Protein 2FVG (pdb70)

Organism: Thermotoga maritima (strain ATCC 43589 / DSM 3109 / JCM 10099 / NBRC 100826 / MSB8) (NCBI:txi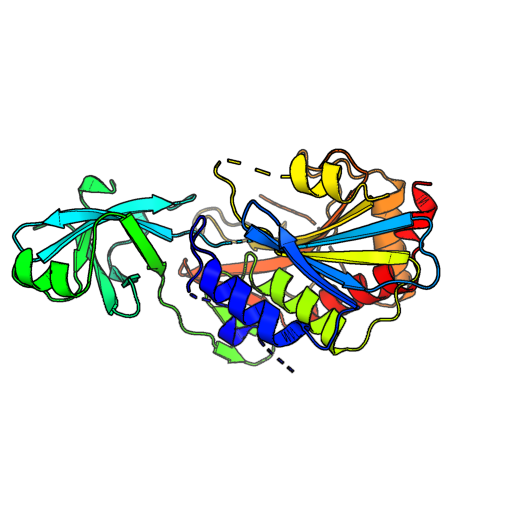d243274)

Radius of gyration: 20.44 Å; Cα contacts (8 Å, |Δi|>4): 711; chains: 1; bounding box: 62×36×44 Å

InterPro domains:
  IPR008007 Peptidase M42 [PF05343] (40-324)
  IPR008007 Peptidase M42 [PIRSF001123] (2-337)
  IPR023367 Peptidase M42, domain 2 [G3DSA:2.40.30.40] (64-150)
  IPR051464 Peptidase M42 aminopeptidase [PTHR32481] (2-331)

B-factor: mean 36.45, std 11.47, range [13.64, 90.73]

Sequence (306 aa):
GYLKELSPGVSGDEGKVRDFIKSKIEGLVDNLYTDVLGNLIALKRGRDSSKKLLVSAHDEVGFVVSKIEKDGKVSFLPVGGVDPRILPGKVVQVKNLKGVIGYRPPRFENLRIDFGFSSADEAKKYVSIGDYVSFVSDYIEKNGRAVGKAFDDRAGCSVLIDVLESGVSPAYDTYFVFTVQEESAVVVEQLKPTCAIVVETTTAGDNPELEERKWATHLGDGPAITFYHRGYVIPKEIFQTIVDTAKNNDIPFQKRRTYGVPAGVISTPARYIHSPNSIIDLNDYENTKKLIKVLVEEGKIVEVVS

Structure (mmCIF, N/CA/C/O backbone):
data_2FVG
#
_entry.id   2FVG
#
_cell.length_a   63.150
_cell.length_b   67.540
_cell.length_c   82.780
_cell.angle_alpha   90.00
_cell.angle_beta   90.00
_cell.angle_gamma   90.00
#
_symmetry.space_group_name_H-M   'P 21 21 21'
#
loop_
_entity.id
_entity.type
_entity.pdbx_description
1 polymer endoglucanase
2 non-polymer 1,2-ETHANEDIOL
3 water water
#
loop_
_atom_site.group_PDB
_atom_site.id
_atom_site.type_symbol
_atom_site.label_atom_id
_atom_site.label_alt_id
_atom_site.label_comp_id
_atom_site.label_asym_id
_atom_site.label_entity_id
_atom_site.label_seq_id
_atom_site.pdbx_PDB_ins_code
_atom_site.Cartn_x
_atom_site.Cartn_y
_atom_site.Cartn_z
_atom_site.occupancy
_atom_site.B_iso_or_equiv
_atom_site.auth_seq_id
_atom_site.auth_comp_id
_atom_site.auth_asym_id
_atom_site.auth_atom_id
_atom_site.pdbx_PDB_model_num
ATOM 1 N N . GLY A 1 1 ? 15.462 50.386 55.780 1.00 69.77 0 GLY A N 1
ATOM 2 C CA . GLY A 1 1 ? 15.637 49.603 57.034 1.00 69.06 0 GLY A CA 1
ATOM 3 C C . GLY A 1 1 ? 14.893 48.288 56.938 1.00 68.66 0 GLY A C 1
ATOM 4 O O . GLY A 1 1 ? 15.081 47.524 55.991 1.00 69.73 0 GLY A O 1
ATOM 13 N N . TYR A 1 3 ? 10.952 46.381 57.410 1.00 47.03 2 TYR A N 1
ATOM 14 C CA . TYR A 1 3 ? 9.538 46.650 57.309 1.00 40.70 2 TYR A CA 1
ATOM 15 C C . TYR A 1 3 ? 8.677 45.596 57.934 1.00 37.81 2 TYR A C 1
ATOM 16 O O . TYR A 1 3 ? 7.505 45.459 57.569 1.00 34.62 2 TYR A O 1
ATOM 25 N N . LEU A 1 4 ? 9.242 44.841 58.869 1.00 34.50 3 LEU A N 1
ATOM 26 C CA . LEU A 1 4 ? 8.464 43.808 59.524 1.00 30.70 3 LEU A CA 1
ATOM 27 C C . LEU A 1 4 ? 7.223 44.392 60.165 1.00 30.79 3 LEU A C 1
ATOM 28 O O . LEU A 1 4 ? 6.171 43.800 60.085 1.00 27.15 3 LEU A O 1
ATOM 33 N N . LYS A 1 5 ? 7.340 45.558 60.794 1.00 31.36 4 LYS A N 1
ATOM 34 C CA . LYS A 1 5 ? 6.170 46.181 61.412 1.00 31.40 4 LYS A CA 1
ATOM 35 C C . LYS A 1 5 ? 5.073 46.412 60.391 1.00 30.58 4 LYS A C 1
ATOM 36 O O . LYS A 1 5 ? 3.914 46.059 60.631 1.00 34.63 4 LYS A O 1
ATOM 40 N N . GLU A 1 6 ? 5.396 46.996 59.245 1.00 31.04 5 GLU A N 1
ATOM 41 C CA . GLU A 1 6 ? 4.318 47.218 58.254 1.00 33.49 5 GLU A CA 1
ATOM 42 C C . GLU A 1 6 ? 3.826 45.899 57.655 1.00 33.47 5 GLU A C 1
ATOM 43 O O . GLU A 1 6 ? 2.624 45.710 57.501 1.00 30.50 5 GLU A O 1
ATOM 49 N N . LEU A 1 7 ? 4.758 44.993 57.335 1.00 31.29 6 LEU A N 1
ATOM 50 C CA . LEU A 1 7 ? 4.404 43.704 56.742 1.00 32.19 6 LEU A CA 1
ATOM 51 C C . LEU A 1 7 ? 3.470 42.925 57.640 1.00 34.18 6 LEU A C 1
ATOM 52 O O . LEU A 1 7 ? 2.410 42.472 57.205 1.00 36.40 6 LEU A O 1
ATOM 57 N N . SER A 1 8 ? 3.849 42.818 58.904 1.00 33.10 7 SER A N 1
ATOM 58 C CA . SER A 1 8 ? 3.044 42.134 59.903 1.00 33.57 7 SER A CA 1
ATOM 59 C C . SER A 1 8 ? 1.622 42.683 60.041 1.00 32.94 7 SER A C 1
ATOM 60 O O . SER A 1 8 ? 0.630 41.933 59.976 1.00 37.99 7 SER A O 1
ATOM 79 N N . PRO A 1 11 ? -3.067 44.071 56.031 1.00 38.94 10 PRO A N 1
ATOM 80 C CA . PRO A 1 11 ? -3.947 42.982 55.674 1.00 38.10 10 PRO A CA 1
ATOM 81 C C . PRO A 1 11 ? -3.576 42.375 54.314 1.00 35.87 10 PRO A C 1
ATOM 82 O O . PRO A 1 11 ? -3.263 43.105 53.372 1.00 34.79 10 PRO A O 1
ATOM 86 N N . GLY A 1 12 ? -3.625 41.048 54.231 1.00 34.12 11 GLY A N 1
ATOM 87 C CA . GLY A 1 12 ? -3.328 40.293 53.003 1.00 31.09 11 GLY A CA 1
ATOM 88 C C . GLY A 1 12 ? -3.738 38.827 53.134 1.00 31.78 11 GLY A C 1
ATOM 89 O O . GLY A 1 12 ? -2.918 37.905 53.082 1.00 32.06 11 GLY A O 1
ATOM 90 N N . VAL A 1 13 ? -5.030 38.607 53.293 1.00 30.64 12 VAL A N 1
ATOM 91 C CA . VAL A 1 13 ? -5.561 37.280 53.426 1.00 28.76 12 VAL A CA 1
ATOM 92 C C . VAL A 1 13 ? -5.394 36.556 52.099 1.00 31.54 12 VAL A C 1
ATOM 93 O O . VAL A 1 13 ? -5.345 37.204 51.053 1.00 32.86 12 VAL A O 1
ATOM 97 N N . SER A 1 14 ? -5.287 35.225 52.142 1.00 31.79 13 SER A N 1
ATOM 98 C CA . SER A 1 14 ? -5.126 34.397 50.933 1.00 32.32 13 SER A CA 1
ATOM 99 C C . SER A 1 14 ? -6.180 34.736 49.902 1.00 32.21 13 SER A C 1
ATOM 100 O O . SER A 1 14 ? -7.366 34.714 50.202 1.00 30.38 13 SER A O 1
ATOM 103 N N . GLY A 1 15 ? -5.759 35.037 48.683 1.00 32.99 14 GLY A N 1
ATOM 104 C CA . GLY A 1 15 ? -6.733 35.398 47.635 1.00 32.91 14 GLY A CA 1
ATOM 105 C C . GLY A 1 15 ? -6.866 36.910 47.526 1.00 34.02 14 GLY A C 1
ATOM 106 O O . GLY A 1 15 ? -7.427 37.422 46.569 1.00 33.40 14 GLY A O 1
ATOM 107 N N . ASP A 1 16 ? -6.300 37.633 48.489 1.00 35.01 15 ASP A N 1
ATOM 108 C CA . ASP A 1 16 ? -6.409 39.090 48.519 1.00 35.14 15 ASP A CA 1
ATOM 109 C C . ASP A 1 16 ? -5.091 39.732 48.917 1.00 34.89 15 ASP A C 1
ATOM 110 O O . ASP A 1 16 ? -5.072 40.605 49.778 1.00 36.82 15 ASP A O 1
ATOM 115 N N . GLU A 1 17 ? -3.997 39.338 48.267 1.00 33.65 16 GLU A N 1
ATOM 116 C CA . GLU A 1 17 ? -2.659 39.839 48.619 1.00 33.51 16 GLU A CA 1
ATOM 117 C C . GLU A 1 17 ? -2.192 41.124 47.931 1.00 36.43 16 GLU A C 1
ATOM 118 O O . GLU A 1 17 ? -1.000 41.470 48.020 1.00 36.36 16 GLU A O 1
ATOM 124 N N . GLY A 1 18 ? -3.098 41.847 47.276 1.00 34.23 17 GLY A N 1
ATOM 125 C CA . GLY A 1 18 ? -2.729 43.047 46.509 1.00 32.54 17 GLY A CA 1
ATOM 126 C C . GLY A 1 18 ? -1.979 44.153 47.231 1.00 35.44 17 GLY A C 1
ATOM 127 O O . GLY A 1 18 ? -0.967 44.662 46.718 1.00 34.71 17 GLY A O 1
ATOM 128 N N . LYS A 1 19 ? -2.471 44.545 48.406 1.00 35.41 18 LYS A N 1
ATOM 129 C CA . LYS A 1 19 ? -1.819 45.595 49.173 1.00 36.22 18 LYS A CA 1
ATOM 130 C C . LYS A 1 19 ? -0.433 45.145 49.606 1.00 35.13 18 LYS A C 1
ATOM 131 O O . LYS A 1 19 ? 0.521 45.927 49.520 1.00 35.99 18 LYS A O 1
ATOM 134 N N . VAL A 1 20 ? -0.304 43.893 50.050 1.00 34.88 19 VAL A N 1
ATOM 135 C CA . VAL A 1 20 ? 1.021 43.378 50.438 1.00 33.89 19 VAL A CA 1
ATOM 136 C C . VAL A 1 20 ? 1.957 43.382 49.243 1.00 34.82 19 VAL A C 1
ATOM 137 O O . VAL A 1 20 ? 3.107 43.828 49.357 1.00 35.26 19 VAL A O 1
ATOM 141 N N . ARG A 1 21 ? 1.469 42.897 48.094 1.00 35.73 20 ARG A N 1
ATOM 142 C CA . ARG A 1 21 ? 2.281 42.863 46.863 1.00 34.22 20 ARG A CA 1
ATOM 143 C C . ARG A 1 21 ? 2.700 44.276 46.462 1.00 32.66 20 ARG A C 1
ATOM 144 O O . ARG A 1 21 ? 3.866 44.509 46.141 1.00 37.60 20 ARG A O 1
ATOM 152 N N . ASP A 1 22 ? 1.770 45.227 46.500 1.00 32.65 21 ASP A N 1
ATOM 153 C CA . ASP A 1 22 ? 2.095 46.629 46.174 1.00 34.10 21 ASP A CA 1
ATOM 154 C C . ASP A 1 22 ? 3.151 47.213 47.114 1.00 34.37 21 ASP A C 1
ATOM 155 O O . ASP A 1 22 ? 4.042 47.963 46.686 1.00 33.67 21 ASP A O 1
ATOM 160 N N . PHE A 1 23 ? 3.046 46.874 48.395 1.00 34.98 22 PHE A N 1
ATOM 161 C CA . PHE A 1 23 ? 3.997 47.364 49.372 1.00 34.56 22 PHE A CA 1
ATOM 162 C C . PHE A 1 23 ? 5.406 46.843 49.059 1.00 34.11 22 PHE A C 1
ATOM 163 O O . PHE A 1 23 ? 6.346 47.617 48.917 1.00 35.91 22 PHE A O 1
ATOM 171 N N . ILE A 1 24 ? 5.541 45.529 48.938 1.00 32.94 23 ILE A N 1
ATOM 172 C CA . ILE A 1 24 ? 6.825 44.898 48.653 1.00 32.21 23 ILE A CA 1
ATOM 173 C C . ILE A 1 24 ? 7.458 45.490 47.387 1.00 33.54 23 ILE A C 1
ATOM 174 O O . ILE A 1 24 ? 8.648 45.876 47.377 1.00 35.46 23 ILE A O 1
ATOM 179 N N . LYS A 1 25 ? 6.642 45.611 46.340 1.00 35.54 24 LYS A N 1
ATOM 180 C CA . LYS A 1 25 ? 7.037 46.217 45.065 1.00 37.40 24 LYS A CA 1
ATOM 181 C C . LYS A 1 25 ? 7.655 47.608 45.286 1.00 35.86 24 LYS A C 1
ATOM 182 O O . LYS A 1 25 ? 8.754 47.884 44.806 1.00 35.43 24 LYS A O 1
ATOM 188 N N . SER A 1 26 ? 6.975 48.467 46.044 1.00 35.07 25 SER A N 1
ATOM 189 C CA . SER A 1 26 ? 7.495 49.817 46.309 1.00 36.94 25 SER A CA 1
ATOM 190 C C . SER A 1 26 ? 8.851 49.804 47.018 1.00 36.80 25 SER A C 1
ATOM 191 O O . SER A 1 26 ? 9.663 50.717 46.835 1.00 38.07 25 SER A O 1
ATOM 194 N N . LYS A 1 27 ? 9.107 48.764 47.805 1.00 36.15 26 LYS A N 1
ATOM 195 C CA . LYS A 1 27 ? 10.377 48.655 48.519 1.00 35.30 26 LYS A CA 1
ATOM 196 C C . LYS A 1 27 ? 11.527 48.033 47.726 1.00 34.14 26 LYS A C 1
ATOM 197 O O . LYS A 1 27 ? 12.696 48.349 47.978 1.00 32.49 26 LYS A O 1
ATOM 203 N N . ILE A 1 28 ? 11.215 47.166 46.769 1.00 33.02 27 ILE A N 1
ATOM 204 C CA . ILE A 1 28 ? 12.275 46.478 46.021 1.00 33.30 27 ILE A CA 1
ATOM 205 C C . ILE A 1 28 ? 12.490 46.894 44.561 1.00 35.04 27 ILE A C 1
ATOM 206 O O . ILE A 1 28 ? 13.488 46.485 43.959 1.00 33.43 27 ILE A O 1
ATOM 211 N N . GLU A 1 29 ? 11.581 47.694 44.001 1.00 37.39 28 GLU A N 1
ATOM 212 C CA . GLU A 1 29 ? 11.695 48.172 42.605 1.00 39.33 28 GLU A CA 1
ATOM 213 C C . GLU A 1 29 ? 13.087 48.607 42.177 1.00 41.01 28 GLU A C 1
ATOM 214 O O . GLU A 1 29 ? 13.583 48.175 41.133 1.00 43.47 28 GLU A O 1
ATOM 220 N N . GLY A 1 30 ? 13.710 49.477 42.968 1.00 40.36 29 GLY A N 1
ATOM 221 C CA . GLY A 1 30 ? 15.025 49.985 42.628 1.00 39.80 29 GLY A CA 1
ATOM 222 C C . GLY A 1 30 ? 16.167 49.144 43.138 1.00 40.30 29 GLY A C 1
ATOM 223 O O . GLY A 1 30 ? 17.314 49.591 43.125 1.00 41.48 29 GLY A O 1
ATOM 224 N N . LEU A 1 31 ? 15.861 47.930 43.586 1.00 39.23 30 LEU A N 1
ATOM 225 C CA . LEU A 1 31 ? 16.874 47.023 44.124 1.00 38.57 30 LEU A CA 1
ATOM 226 C C . LEU A 1 31 ? 17.118 45.803 43.245 1.00 37.86 30 LEU A C 1
ATOM 227 O O . LEU A 1 31 ? 18.107 45.097 43.409 1.00 34.91 30 LEU A O 1
ATOM 232 N N . VAL A 1 32 ? 16.194 45.564 42.320 1.00 36.81 31 VAL A N 1
ATOM 233 C CA . VAL A 1 32 ? 16.236 44.395 41.450 1.00 35.78 31 VAL A CA 1
ATOM 234 C C . VAL A 1 32 ? 16.464 44.780 39.978 1.00 36.80 31 VAL A C 1
ATOM 235 O O . VAL A 1 32 ? 16.355 45.955 39.611 1.00 36.22 31 VAL A O 1
ATOM 239 N N . ASP A 1 33 ? 16.800 43.791 39.152 1.00 35.62 32 ASP A N 1
ATOM 240 C CA . ASP A 1 33 ? 17.072 44.028 37.732 1.00 35.36 32 ASP A CA 1
ATOM 241 C C . ASP A 1 33 ? 15.779 43.934 36.939 1.00 35.77 32 ASP A C 1
ATOM 242 O O . ASP A 1 33 ? 15.591 44.639 35.949 1.00 36.79 32 ASP A O 1
ATOM 247 N N . ASN A 1 34 ? 14.886 43.065 37.385 1.00 35.28 33 ASN A N 1
ATOM 248 C CA . ASN A 1 34 ? 13.596 42.933 36.764 1.00 38.07 33 ASN A CA 1
ATOM 249 C C . ASN A 1 34 ? 12.588 42.588 37.845 1.00 37.72 33 ASN A C 1
ATOM 250 O O . ASN A 1 34 ? 12.918 41.923 38.819 1.00 39.04 33 ASN A O 1
ATOM 255 N N . LEU A 1 35 ? 11.365 43.065 37.676 1.00 37.48 34 LEU A N 1
ATOM 256 C CA . LEU A 1 35 ? 10.304 42.823 38.632 1.00 38.94 34 LEU A CA 1
ATOM 257 C C . LEU A 1 35 ? 8.962 42.789 37.931 1.00 38.54 34 LEU A C 1
ATOM 258 O O . LEU A 1 35 ? 8.599 43.755 37.257 1.00 40.39 34 LEU A O 1
ATOM 263 N N . TYR A 1 36 ? 8.223 41.699 38.083 1.00 37.45 35 TYR A N 1
ATOM 264 C CA . TYR A 1 36 ? 6.892 41.635 37.489 1.00 38.43 35 TYR A CA 1
ATOM 265 C C . TYR A 1 36 ? 5.954 40.758 38.297 1.00 37.05 35 TYR A C 1
ATOM 266 O O . TYR A 1 36 ? 6.393 39.969 39.120 1.00 35.67 35 TYR A O 1
ATOM 275 N N . THR A 1 37 ? 4.659 40.925 38.059 1.00 36.16 36 THR A N 1
ATOM 276 C CA . THR A 1 37 ? 3.640 40.105 38.676 1.00 34.56 36 THR A CA 1
ATOM 277 C C . THR A 1 37 ? 3.207 39.071 37.629 1.00 35.44 36 THR A C 1
ATOM 278 O O . THR A 1 37 ? 2.745 39.444 36.544 1.00 35.34 36 THR A O 1
ATOM 282 N N . ASP A 1 38 ? 3.359 37.782 37.932 1.00 34.69 37 ASP A N 1
ATOM 283 C CA . ASP A 1 38 ? 2.940 36.751 36.977 1.00 34.32 37 ASP A CA 1
ATOM 284 C C . ASP A 1 38 ? 1.419 36.718 36.918 1.00 33.32 37 ASP A C 1
ATOM 285 O O . ASP A 1 38 ? 0.772 37.502 37.606 1.00 33.45 37 ASP A O 1
ATOM 290 N N . VAL A 1 39 ? 0.853 35.807 36.133 1.00 33.46 38 VAL A N 1
ATOM 291 C CA . VAL A 1 39 ? -0.614 35.750 35.940 1.00 34.71 38 VAL A CA 1
ATOM 292 C C . VAL A 1 39 ? -1.449 35.364 37.183 1.00 35.57 38 VAL A C 1
ATOM 293 O O . VAL A 1 39 ? -2.619 35.728 37.277 1.00 36.02 38 VAL A O 1
ATOM 297 N N . LEU A 1 40 ? -0.857 34.656 38.141 1.00 36.98 39 LEU A N 1
ATOM 298 C CA . LEU A 1 40 ? -1.590 34.257 39.361 1.00 35.60 39 LEU A CA 1
ATOM 299 C C . LEU A 1 40 ? -1.496 35.317 40.461 1.00 35.95 39 LEU A C 1
ATOM 300 O O . LEU A 1 40 ? -2.306 35.345 41.397 1.00 36.31 39 LEU A O 1
ATOM 305 N N . GLY A 1 41 ? -0.503 36.196 40.348 1.00 33.56 40 GLY A N 1
ATOM 306 C CA . GLY A 1 41 ? -0.338 37.265 41.313 1.00 32.94 40 GLY A CA 1
ATOM 307 C C . GLY A 1 41 ? 0.963 37.228 42.072 1.00 32.21 40 GLY A C 1
ATOM 308 O O . GLY A 1 41 ? 1.186 38.067 42.958 1.00 32.81 40 GLY A O 1
ATOM 309 N N . ASN A 1 42 ? 1.806 36.242 41.761 1.00 30.20 41 ASN A N 1
ATOM 310 C CA . ASN A 1 42 ? 3.102 36.113 42.408 1.00 31.08 41 ASN A CA 1
ATOM 311 C C . ASN A 1 42 ? 3.961 37.271 41.984 1.00 31.18 41 ASN A C 1
ATOM 312 O O . ASN A 1 42 ? 3.943 37.651 40.812 1.00 34.31 41 ASN A O 1
ATOM 317 N N . LEU A 1 43 ? 4.739 37.799 42.916 1.00 30.62 42 LEU A N 1
ATOM 318 C CA . LEU A 1 43 ? 5.645 38.890 42.604 1.00 31.17 42 LEU A CA 1
ATOM 319 C C . LEU A 1 43 ? 6.991 38.250 42.383 1.00 31.75 42 LEU A C 1
ATOM 320 O O . LEU A 1 43 ? 7.493 37.576 43.267 1.00 30.27 42 LEU A O 1
ATOM 325 N N . ILE A 1 44 ? 7.570 38.472 41.203 1.00 31.35 43 ILE A N 1
ATOM 326 C CA . ILE A 1 44 ? 8.827 37.848 40.827 1.00 31.36 43 ILE A CA 1
ATOM 327 C C . ILE A 1 44 ? 9.878 38.912 40.606 1.00 32.25 43 ILE A C 1
ATOM 328 O O . ILE A 1 44 ? 9.748 39.755 39.724 1.00 31.63 43 ILE A O 1
ATOM 333 N N . ALA A 1 45 ? 10.915 38.867 41.428 1.00 32.19 44 ALA A N 1
ATOM 334 C CA . ALA A 1 45 ? 11.986 39.839 41.358 1.00 34.56 44 ALA A CA 1
ATOM 335 C C . ALA A 1 45 ? 13.215 39.101 40.936 1.00 36.18 44 ALA A C 1
ATOM 336 O O . ALA A 1 45 ? 13.461 38.007 41.435 1.00 38.65 44 ALA A O 1
ATOM 338 N N . LEU A 1 46 ? 13.968 39.669 39.999 1.00 36.35 45 LEU A N 1
ATOM 339 C CA . LEU A 1 46 ? 15.213 39.048 39.528 1.00 31.98 45 LEU A CA 1
ATOM 340 C C . LEU A 1 46 ? 16.449 39.850 39.887 1.00 33.70 45 LEU A C 1
ATOM 341 O O . LEU A 1 46 ? 16.517 41.060 39.656 1.00 34.73 45 LEU A O 1
ATOM 346 N N . LYS A 1 47 ? 17.435 39.168 40.450 1.00 32.69 46 LYS A N 1
ATOM 347 C CA . LYS A 1 47 ? 18.700 39.788 40.710 1.00 33.05 46 LYS A CA 1
ATOM 348 C C . LYS A 1 47 ? 19.684 38.929 39.918 1.00 31.12 46 LYS A C 1
ATOM 349 O O . LYS A 1 47 ? 19.976 37.807 40.309 1.00 31.81 46 LYS A O 1
ATOM 355 N N . ARG A 1 48 ? 20.155 39.438 38.781 1.00 30.44 47 ARG A N 1
ATOM 356 C CA . ARG A 1 48 ? 21.079 38.695 37.943 1.00 31.71 47 ARG A CA 1
ATOM 357 C C . ARG A 1 48 ? 22.390 38.461 38.687 1.00 32.87 47 ARG A C 1
ATOM 358 O O . ARG A 1 48 ? 22.814 39.278 39.517 1.00 34.42 47 ARG A O 1
ATOM 366 N N . GLY A 1 49 ? 23.029 37.338 38.399 1.00 32.02 48 GLY A N 1
ATOM 367 C CA . GLY A 1 49 ? 24.256 37.001 39.092 1.00 29.58 48 GLY A CA 1
ATOM 368 C C . GLY A 1 49 ? 25.443 37.094 38.180 1.00 31.80 48 GLY A C 1
ATOM 369 O O . GLY A 1 49 ? 25.335 37.612 37.068 1.00 32.59 48 GLY A O 1
ATOM 370 N N . ARG A 1 50 ? 26.590 36.623 38.659 1.00 31.86 49 ARG A N 1
ATOM 371 C CA . ARG A 1 50 ? 27.793 36.619 37.833 1.00 35.25 49 ARG A CA 1
ATOM 372 C C . ARG A 1 50 ? 27.588 35.626 36.695 1.00 35.77 49 ARG A C 1
ATOM 373 O O . ARG A 1 50 ? 28.008 35.878 35.572 1.00 36.58 49 ARG A O 1
ATOM 381 N N . ASP A 1 51 ? 26.874 34.535 36.991 1.00 34.64 50 ASP A N 1
ATOM 382 C CA . ASP A 1 51 ? 26.659 33.453 36.048 1.00 33.36 50 ASP A CA 1
ATOM 383 C C . ASP A 1 51 ? 25.164 33.214 35.786 1.00 31.74 50 ASP A C 1
ATOM 384 O O . ASP A 1 51 ? 24.416 32.819 36.681 1.00 30.02 50 ASP A O 1
ATOM 389 N N . SER A 1 52 ? 24.732 33.467 34.558 1.00 27.98 51 SER A N 1
ATOM 390 C CA . SER A 1 52 ? 23.330 33.283 34.185 1.00 29.09 51 SER A CA 1
ATOM 391 C C . SER A 1 52 ? 22.994 31.915 33.602 1.00 27.05 51 SER A C 1
ATOM 392 O O . SER A 1 52 ? 21.908 31.733 33.050 1.00 31.75 51 SER A O 1
ATOM 395 N N . SER A 1 53 ? 23.901 30.953 33.721 1.00 29.96 52 SER A N 1
ATOM 396 C CA . SER A 1 53 ? 23.663 29.623 33.139 1.00 29.56 52 SER A CA 1
ATOM 397 C C . SER A 1 53 ? 22.754 28.761 34.003 1.00 31.33 52 SER A C 1
ATOM 398 O O . SER A 1 53 ? 22.228 27.742 33.523 1.00 28.97 52 SER A O 1
ATOM 401 N N . LYS A 1 54 ? 22.619 29.157 35.274 1.00 32.04 53 LYS A N 1
ATOM 402 C CA . LYS A 1 54 ? 21.765 28.493 36.258 1.00 32.95 53 LYS A CA 1
ATOM 403 C C . LYS A 1 54 ? 20.981 29.556 37.024 1.00 33.10 53 LYS A C 1
ATOM 404 O O . LYS A 1 54 ? 21.370 30.728 37.082 1.00 32.75 53 LYS A O 1
ATOM 410 N N . LYS A 1 55 ? 19.855 29.147 37.591 1.00 32.69 54 LYS A N 1
ATOM 411 C CA . LYS A 1 55 ? 18.994 30.057 38.309 1.00 29.85 54 LYS A CA 1
ATOM 412 C C . LYS A 1 55 ? 18.681 29.522 39.705 1.00 31.10 54 LYS A C 1
ATOM 413 O O . LYS A 1 55 ? 18.420 28.334 39.871 1.00 32.78 54 LYS A O 1
ATOM 419 N N . LEU A 1 56 ? 18.744 30.397 40.706 1.00 30.38 55 LEU A N 1
ATOM 420 C CA . LEU A 1 56 ? 18.378 30.033 42.064 1.00 29.80 55 LEU A CA 1
ATOM 421 C C . LEU A 1 56 ? 17.046 30.701 42.316 1.00 29.51 55 LEU A C 1
ATOM 422 O O . LEU A 1 56 ? 16.848 31.850 41.950 1.00 29.77 55 LEU A O 1
ATOM 427 N N . LEU A 1 57 ? 16.135 29.978 42.936 1.00 29.50 56 LEU A N 1
ATOM 428 C CA . LEU A 1 57 ? 14.825 30.533 43.296 1.00 31.37 56 LEU A CA 1
ATOM 429 C C . LEU A 1 57 ? 14.729 30.633 44.826 1.00 30.58 56 LEU A C 1
ATOM 430 O O . LEU A 1 57 ? 14.976 29.654 45.524 1.00 33.11 56 LEU A O 1
ATOM 435 N N . VAL A 1 58 ? 14.381 31.802 45.355 1.00 30.73 57 VAL A N 1
ATOM 436 C CA . VAL A 1 58 ? 14.250 31.972 46.815 1.00 30.42 57 VAL A CA 1
ATOM 437 C C . VAL A 1 58 ? 12.841 32.486 47.043 1.00 30.65 57 VAL A C 1
ATOM 438 O O . VAL A 1 58 ? 12.495 33.530 46.515 1.00 31.74 57 VAL A O 1
ATOM 442 N N . SER A 1 59 ? 12.007 31.779 47.804 1.00 29.48 58 SER A N 1
ATOM 443 C CA . SER A 1 59 ? 10.629 32.272 47.940 1.00 30.14 58 SER A CA 1
ATOM 444 C C . SER A 1 59 ? 10.034 32.434 49.360 1.00 28.95 58 SER A C 1
ATOM 445 O O . SER A 1 59 ? 10.468 31.782 50.302 1.00 26.81 58 SER A O 1
ATOM 448 N N . ALA A 1 60 ? 9.025 33.306 49.471 1.00 29.64 59 ALA A N 1
ATOM 449 C CA . ALA A 1 60 ? 8.287 33.526 50.719 1.00 29.57 59 ALA A CA 1
ATOM 450 C C . ALA A 1 60 ? 6.815 33.758 50.354 1.00 33.21 59 ALA A C 1
ATOM 451 O O . ALA A 1 60 ? 6.532 34.210 49.248 1.00 32.64 59 ALA A O 1
ATOM 453 N N . HIS A 1 61 ? 5.891 33.468 51.270 1.00 31.39 60 HIS A N 1
ATOM 454 C CA . HIS A 1 61 ? 4.450 33.639 51.011 1.00 33.60 60 HIS A CA 1
ATOM 455 C C . HIS A 1 61 ? 3.923 34.920 51.594 1.00 33.02 60 HIS A C 1
ATOM 456 O O . HIS A 1 61 ? 4.209 35.268 52.745 1.00 35.41 60 HIS A O 1
ATOM 471 N N . ASP A 1 63 ? 0.559 35.587 51.771 1.00 31.65 62 ASP A N 1
ATOM 472 C CA . ASP A 1 63 ? -0.782 35.422 52.343 1.00 31.50 62 ASP A CA 1
ATOM 473 C C . ASP A 1 63 ? -0.837 35.064 53.827 1.00 32.22 62 ASP A C 1
ATOM 474 O O . ASP A 1 63 ? 0.120 34.516 54.385 1.00 33.19 62 ASP A O 1
ATOM 479 N N . GLU A 1 64 ? -1.977 35.370 54.448 1.00 32.52 63 GLU A N 1
ATOM 480 C CA . GLU A 1 64 ? -2.204 35.050 55.850 1.00 32.58 63 GLU A CA 1
ATOM 481 C C . GLU A 1 64 ? -3.602 34.434 56.003 1.00 32.39 63 GLU A C 1
ATOM 482 O O . GLU A 1 64 ? -4.423 34.510 55.100 1.00 32.69 63 GLU A O 1
ATOM 488 N N . VAL A 1 65 ? -3.868 33.810 57.141 1.00 32.42 64 VAL A N 1
ATOM 489 C CA . VAL A 1 65 ? -5.188 33.271 57.422 1.00 29.98 64 VAL A CA 1
ATOM 490 C C . VAL A 1 65 ? -6.193 34.409 57.668 1.00 29.54 64 VAL A C 1
ATOM 491 O O . VAL A 1 65 ? -5.824 35.479 58.172 1.00 24.93 64 VAL A O 1
ATOM 495 N N . GLY A 1 66 ? -7.471 34.176 57.338 1.00 28.01 65 GLY A N 1
ATOM 496 C CA . GLY A 1 66 ? -8.479 35.225 57.504 1.00 26.65 65 GLY A CA 1
ATOM 497 C C . GLY A 1 66 ? -9.875 34.704 57.294 1.00 29.93 65 GLY A C 1
ATOM 498 O O . GLY A 1 66 ? -10.144 33.542 57.583 1.00 27.38 65 GLY A O 1
ATOM 499 N N . PHE A 1 67 ? -10.759 35.567 56.795 1.00 28.71 66 PHE A N 1
ATOM 500 C CA . PHE A 1 67 ? -12.153 35.209 56.601 1.00 29.53 66 PHE A CA 1
ATOM 501 C C . PHE A 1 67 ? -12.667 35.927 55.365 1.00 30.72 66 PHE A C 1
ATOM 502 O O . PHE A 1 67 ? -11.959 36.749 54.768 1.00 31.05 66 PHE A O 1
ATOM 510 N N . VAL A 1 68 ? -13.911 35.632 54.998 1.00 31.05 67 VAL A N 1
ATOM 511 C CA . VAL A 1 68 ? -14.550 36.279 53.878 1.00 29.61 67 VAL A CA 1
ATOM 512 C C . VAL A 1 68 ? -16.012 36.534 54.282 1.00 31.52 67 VAL A C 1
ATOM 513 O O . VAL A 1 68 ? -16.617 35.729 54.991 1.00 28.95 67 VAL A O 1
ATOM 517 N N . VAL A 1 69 ? -16.540 37.694 53.891 1.00 32.27 68 VAL A N 1
ATOM 518 C CA . VAL A 1 69 ? -17.903 38.065 54.225 1.00 31.83 68 VAL A CA 1
ATOM 519 C C . VAL A 1 69 ? -18.829 37.213 53.383 1.00 32.84 68 VAL A C 1
ATOM 520 O O . VAL A 1 69 ? -18.857 37.304 52.141 1.00 32.58 68 VAL A O 1
ATOM 524 N N . SER A 1 70 ? -19.564 36.351 54.066 1.00 33.91 69 SER A N 1
ATOM 525 C CA . SER A 1 70 ? -20.484 35.456 53.381 1.00 35.57 69 SER A CA 1
ATOM 526 C C . SER A 1 70 ? -21.906 36.002 53.377 1.00 34.29 69 SER A C 1
ATOM 527 O O . SER A 1 70 ? -22.696 35.665 52.501 1.00 34.27 69 SER A O 1
ATOM 530 N N . LYS A 1 71 ? -22.227 36.866 54.336 1.00 33.39 70 LYS A N 1
ATOM 531 C CA . LYS A 1 71 ? -23.577 37.429 54.414 1.00 31.45 70 LYS A CA 1
ATOM 532 C C . LYS A 1 71 ? -23.691 38.680 55.276 1.00 31.41 70 LYS A C 1
ATOM 533 O O . LYS A 1 71 ? -23.030 38.807 56.298 1.00 29.64 70 LYS A O 1
ATOM 539 N N . ILE A 1 72 ? -24.569 39.589 54.861 1.00 31.60 71 ILE A N 1
ATOM 540 C CA . ILE A 1 72 ? -24.835 40.799 55.608 1.00 31.56 71 ILE A CA 1
ATOM 541 C C . ILE A 1 72 ? -26.232 40.658 56.189 1.00 32.21 71 ILE A C 1
ATOM 542 O O . ILE A 1 72 ? -27.213 40.577 55.442 1.00 27.43 71 ILE A O 1
ATOM 547 N N . GLU A 1 73 ? -26.302 40.589 57.518 1.00 33.32 72 GLU A N 1
ATOM 548 C CA . GLU A 1 73 ? -27.568 40.391 58.232 1.00 34.93 72 GLU A CA 1
ATOM 549 C C . GLU A 1 73 ? -28.423 41.647 58.245 1.00 37.06 72 GLU A C 1
ATOM 550 O O . GLU A 1 73 ? -27.905 42.750 58.110 1.00 38.42 72 GLU A O 1
ATOM 556 N N . LYS A 1 74 ? -29.736 41.484 58.403 1.00 38.22 73 LYS A N 1
ATOM 557 C CA . LYS A 1 74 ? -30.642 42.634 58.395 1.00 40.30 73 LYS A CA 1
ATOM 558 C C . LYS A 1 74 ? -30.420 43.579 59.584 1.00 40.66 73 LYS A C 1
ATOM 559 O O . LYS A 1 74 ? -30.932 44.703 59.604 1.00 41.15 73 LYS A O 1
ATOM 563 N N . ASP A 1 75 ? -29.653 43.129 60.571 1.00 40.29 74 ASP A N 1
ATOM 564 C CA . ASP A 1 75 ? -29.375 43.984 61.720 1.00 40.79 74 ASP A CA 1
ATOM 565 C C . ASP A 1 75 ? -28.002 44.677 61.617 1.00 39.75 74 ASP A C 1
ATOM 566 O O . ASP A 1 75 ? -27.595 45.396 62.528 1.00 40.59 74 ASP A O 1
ATOM 571 N N . GLY A 1 76 ? -27.309 44.462 60.500 1.00 37.73 75 GLY A N 1
ATOM 572 C CA . GLY A 1 76 ? -26.025 45.103 60.252 1.00 37.28 75 GLY A CA 1
ATOM 573 C C . GLY A 1 76 ? -24.816 44.266 60.594 1.00 36.94 75 GLY A C 1
ATOM 574 O O . GLY A 1 76 ? -23.678 44.648 60.284 1.00 38.19 75 GLY A O 1
ATOM 575 N N . LYS A 1 77 ? -25.042 43.139 61.263 1.00 34.79 76 LYS A N 1
ATOM 576 C CA . LYS A 1 77 ? -23.950 42.245 61.580 1.00 34.47 76 LYS A CA 1
ATOM 577 C C . LYS A 1 77 ? -23.634 41.450 60.331 1.00 33.85 76 LYS A C 1
ATOM 578 O O . LYS A 1 77 ? -24.468 41.393 59.421 1.00 30.69 76 LYS A O 1
ATOM 584 N N . VAL A 1 78 ? -22.416 40.907 60.248 1.00 32.45 77 VAL A N 1
ATOM 585 C CA . VAL A 1 78 ? -22.046 40.091 59.094 1.00 33.75 77 VAL A CA 1
ATOM 586 C C . VAL A 1 78 ? -21.606 38.685 59.497 1.00 34.07 77 VAL A C 1
ATOM 587 O O . VAL A 1 78 ? -20.996 38.497 60.547 1.00 35.56 77 VAL A O 1
ATOM 591 N N . SER A 1 79 ? -21.969 37.709 58.662 1.00 33.57 78 SER A N 1
ATOM 592 C CA . SER A 1 79 ? -21.553 36.323 58.810 1.00 31.59 78 SER A CA 1
ATOM 593 C C . SER A 1 79 ? -20.280 36.182 57.973 1.00 32.06 78 SER A C 1
ATOM 594 O O . SER A 1 79 ? -20.069 36.926 57.007 1.00 30.24 78 SER A O 1
ATOM 597 N N . PHE A 1 80 ? -19.445 35.217 58.328 1.00 31.82 79 PHE A N 1
ATOM 598 C CA . PHE A 1 80 ? -18.172 35.029 57.644 1.00 32.64 79 PHE A CA 1
ATOM 599 C C . PHE A 1 80 ? -17.768 33.555 57.591 1.00 33.35 79 PHE A C 1
ATOM 600 O O . PHE A 1 80 ? -18.270 32.721 58.359 1.00 32.91 79 PHE A O 1
ATOM 608 N N . LEU A 1 81 ? -16.899 33.230 56.647 1.00 31.98 80 LEU A N 1
ATOM 609 C CA . LEU A 1 81 ? -16.405 31.878 56.509 1.00 33.57 80 LEU A CA 1
ATOM 610 C C . LEU A 1 81 ? -14.893 31.991 56.535 1.00 34.34 80 LEU A C 1
ATOM 611 O O . LEU A 1 81 ? -14.362 32.981 56.030 1.00 35.89 80 LEU A O 1
ATOM 616 N N . PRO A 1 82 ? -14.203 30.992 57.126 1.00 33.51 81 PRO A N 1
ATOM 617 C CA . PRO A 1 82 ? -12.741 30.977 57.233 1.00 34.73 81 PRO A CA 1
ATOM 618 C C . PRO A 1 82 ? -12.024 30.863 55.896 1.00 35.13 81 PRO A C 1
ATOM 619 O O . PRO A 1 82 ? -12.579 30.332 54.931 1.00 35.82 81 PRO A O 1
ATOM 623 N N . VAL A 1 83 ? -10.804 31.392 55.852 1.00 35.91 82 VAL A N 1
ATOM 624 C CA . VAL A 1 83 ? -9.928 31.294 54.686 1.00 34.78 82 VAL A CA 1
ATOM 625 C C . VAL A 1 83 ? -8.601 30.843 55.286 1.00 36.57 82 VAL A C 1
ATOM 626 O O . VAL A 1 83 ? -7.808 31.653 55.731 1.00 35.55 82 VAL A O 1
ATOM 630 N N . GLY A 1 84 ? -8.388 29.531 55.318 1.00 38.26 83 GLY A N 1
ATOM 631 C CA . GLY A 1 84 ? -7.204 28.948 55.939 1.00 39.58 83 GLY A CA 1
ATOM 632 C C . GLY A 1 84 ? -7.659 28.196 57.174 1.00 42.38 83 GLY A C 1
ATOM 633 O O . GLY A 1 84 ? -8.867 27.997 57.379 1.00 42.21 83 GLY A O 1
ATOM 634 N N . GLY A 1 85 ? -6.708 27.786 58.008 1.00 44.24 84 GLY A N 1
ATOM 635 C CA . GLY A 1 85 ? -7.032 27.025 59.218 1.00 46.49 84 GLY A CA 1
ATOM 636 C C . GLY A 1 85 ? -7.278 27.911 60.425 1.00 47.67 84 GLY A C 1
ATOM 637 O O . GLY A 1 85 ? -6.340 28.523 60.944 1.00 48.31 84 GLY A O 1
ATOM 638 N N . VAL A 1 86 ? -8.536 27.983 60.866 1.00 47.83 85 VAL A N 1
ATOM 639 C CA . VAL A 1 86 ? -8.899 28.805 62.014 1.00 47.58 85 VAL A CA 1
ATOM 640 C C . VAL A 1 86 ? -9.825 28.030 62.944 1.00 49.04 85 VAL A C 1
ATOM 641 O O . VAL A 1 86 ? -10.817 27.439 62.505 1.00 49.47 85 VAL A O 1
ATOM 645 N N . ASP A 1 87 ? -9.496 28.044 64.233 1.00 49.83 86 ASP A N 1
ATOM 646 C CA . ASP A 1 87 ? -10.296 27.383 65.264 1.00 49.61 86 ASP A CA 1
ATOM 647 C C . ASP A 1 87 ? -11.346 28.393 65.748 1.00 48.48 86 ASP A C 1
ATOM 648 O O . ASP A 1 87 ? -11.005 29.354 66.445 1.00 48.18 86 ASP A O 1
ATOM 653 N N . PRO A 1 88 ? -12.629 28.170 65.395 1.00 47.00 87 PRO A N 1
ATOM 654 C CA . PRO A 1 88 ? -13.681 29.116 65.765 1.00 46.44 87 PRO A CA 1
ATOM 655 C C . PRO A 1 88 ? -13.845 29.311 67.272 1.00 47.60 87 PRO A C 1
ATOM 656 O O . PRO A 1 88 ? -14.396 30.331 67.702 1.00 48.44 87 PRO A O 1
ATOM 660 N N . ARG A 1 89 ? -13.365 28.347 68.058 1.00 48.44 88 ARG A N 1
ATOM 661 C CA . ARG A 1 89 ? -13.473 28.386 69.522 1.00 48.88 88 ARG A CA 1
ATOM 662 C C . ARG A 1 89 ? -12.802 29.599 70.159 1.00 48.26 88 ARG A C 1
ATOM 663 O O . ARG A 1 89 ? -13.302 30.121 71.156 1.00 48.50 88 ARG A O 1
ATOM 665 N N . ILE A 1 90 ? -11.692 30.049 69.571 1.00 47.28 89 ILE A N 1
ATOM 666 C CA . ILE A 1 90 ? -10.932 31.201 70.081 1.00 47.15 89 ILE A CA 1
ATOM 667 C C . ILE A 1 90 ? -11.292 32.563 69.436 1.00 45.89 89 ILE A C 1
ATOM 668 O O . ILE A 1 90 ? -10.669 33.587 69.741 1.00 45.04 89 ILE A O 1
ATOM 673 N N . LEU A 1 91 ? -12.304 32.577 68.569 1.00 44.34 90 LEU A N 1
ATOM 674 C CA . LEU A 1 91 ? -12.681 33.803 67.856 1.00 42.31 90 LEU A CA 1
ATOM 675 C C . LEU A 1 91 ? -13.506 34.835 68.615 1.00 40.85 90 LEU A C 1
ATOM 676 O O . LEU A 1 91 ? -13.306 36.025 68.391 1.00 41.36 90 LEU A O 1
ATOM 681 N N . PRO A 1 92 ? -14.450 34.405 69.490 1.00 40.14 91 PRO A N 1
ATOM 682 C CA . PRO A 1 92 ? -15.205 35.431 70.217 1.00 37.14 91 PRO A CA 1
ATOM 683 C C . PRO A 1 92 ? -14.310 36.496 70.858 1.00 35.23 91 PRO A C 1
ATOM 684 O O . PRO A 1 92 ? -13.307 36.165 71.499 1.00 32.78 91 PRO A O 1
ATOM 688 N N . GLY A 1 93 ? -14.662 37.762 70.639 1.00 34.67 92 GLY A N 1
ATOM 689 C CA . GLY A 1 93 ? -13.896 38.898 71.169 1.00 35.23 92 GLY A CA 1
ATOM 690 C C . GLY A 1 93 ? -12.718 39.380 70.326 1.00 34.86 92 GLY A C 1
ATOM 691 O O . GLY A 1 93 ? -12.114 40.400 70.648 1.00 35.40 92 GLY A O 1
ATOM 692 N N . LYS A 1 94 ? -12.376 38.655 69.261 1.00 35.02 93 LYS A N 1
ATOM 693 C CA . LYS A 1 94 ? -11.258 39.051 68.383 1.00 33.09 93 LYS A CA 1
ATOM 694 C C . LYS A 1 94 ? -11.601 40.236 67.491 1.00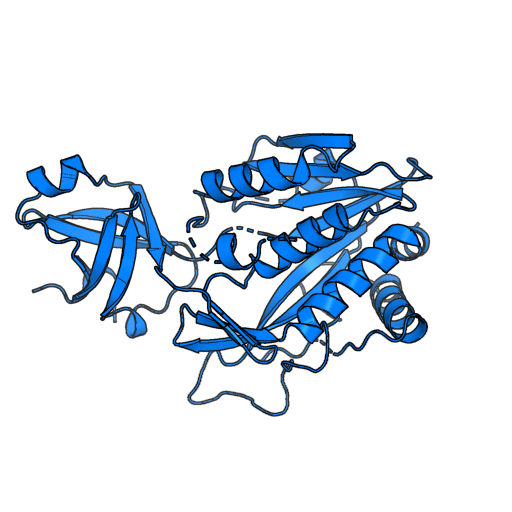 32.09 93 LYS A C 1
ATOM 695 O O . LYS A 1 94 ? -12.717 40.320 66.973 1.00 29.88 93 LYS A O 1
ATOM 701 N N . VAL A 1 95 ? -10.640 41.150 67.325 1.00 29.12 94 VAL A N 1
ATOM 702 C CA . VAL A 1 95 ? -10.838 42.322 66.457 1.00 28.59 94 VAL A CA 1
ATOM 703 C C . VAL A 1 95 ? -10.360 42.014 65.041 1.00 28.26 94 VAL A C 1
ATOM 704 O O . VAL A 1 95 ? -9.247 41.485 64.823 1.00 31.55 94 VAL A O 1
ATOM 708 N N . VAL A 1 96 ? -11.186 42.390 64.078 1.00 25.84 95 VAL A N 1
ATOM 709 C CA . VAL A 1 96 ? -10.915 42.113 62.686 1.00 26.39 95 VAL A CA 1
ATOM 710 C C . VAL A 1 96 ? -11.186 43.362 61.889 1.00 27.55 95 VAL A C 1
ATOM 711 O O . VAL A 1 96 ? -11.722 44.336 62.430 1.00 27.10 95 VAL A O 1
ATOM 715 N N . GLN A 1 97 ? -10.834 43.349 60.611 1.00 26.31 96 GLN A N 1
ATOM 716 C CA . GLN A 1 97 ? -11.109 44.516 59.785 1.00 30.31 96 GLN A CA 1
ATOM 717 C C . GLN A 1 97 ? -11.492 44.149 58.368 1.00 29.77 96 GLN A C 1
ATOM 718 O O . GLN A 1 97 ? -11.046 43.134 57.853 1.00 31.17 96 GLN A O 1
ATOM 724 N N . VAL A 1 98 ? -12.343 44.973 57.754 1.00 29.94 97 VAL A N 1
ATOM 725 C CA . VAL A 1 98 ? -12.779 44.772 56.376 1.00 29.23 97 VAL A CA 1
ATOM 726 C C . VAL A 1 98 ? -12.663 46.152 55.759 1.00 30.46 97 VAL A C 1
ATOM 727 O O . VAL A 1 98 ? -13.267 47.108 56.243 1.00 31.94 97 VAL A O 1
ATOM 731 N N . LYS A 1 99 ? -11.868 46.256 54.705 1.00 30.73 98 LYS A N 1
ATOM 732 C CA . LYS A 1 99 ? -11.590 47.525 54.048 1.00 31.34 98 LYS A CA 1
ATOM 733 C C . LYS A 1 99 ? -11.420 48.670 55.043 1.00 31.42 98 LYS A C 1
ATOM 734 O O . LYS A 1 99 ? -12.140 49.677 54.992 1.00 29.96 98 LYS A O 1
ATOM 740 N N . ASN A 1 100 ? -10.465 48.482 55.961 1.00 31.42 99 ASN A N 1
ATOM 741 C CA . ASN A 1 100 ? -10.099 49.493 56.962 1.00 30.98 99 ASN A CA 1
ATOM 742 C C . ASN A 1 100 ? -11.170 49.847 58.002 1.00 29.78 99 ASN A C 1
ATOM 743 O O . ASN A 1 100 ? -11.016 50.804 58.737 1.00 30.02 99 ASN A O 1
ATOM 748 N N . LEU A 1 101 ? -12.249 49.072 58.046 1.00 30.28 100 LEU A N 1
ATOM 749 C CA . LEU A 1 101 ? -13.317 49.256 59.013 1.00 30.05 100 LEU A CA 1
ATOM 750 C C . LEU A 1 101 ? -13.137 48.177 60.083 1.00 30.64 100 LEU A C 1
ATOM 751 O O . LEU A 1 101 ? -13.240 46.997 59.782 1.00 30.40 100 LEU A O 1
ATOM 756 N N . LYS A 1 102 ? -12.865 48.582 61.322 1.00 30.98 101 LYS A N 1
ATOM 757 C CA . LYS A 1 102 ? -12.654 47.623 62.418 1.00 31.67 101 LYS A CA 1
ATOM 758 C C . LYS A 1 102 ? -13.943 47.029 63.014 1.00 31.09 101 LYS A C 1
ATOM 759 O O . LYS A 1 102 ? -14.964 47.705 63.137 1.00 30.09 101 LYS A O 1
ATOM 764 N N . GLY A 1 103 ? -13.891 45.748 63.354 1.00 29.57 102 GLY A N 1
ATOM 765 C CA . GLY A 1 103 ? -15.041 45.062 63.937 1.00 29.85 102 GLY A CA 1
ATOM 766 C C . GLY A 1 103 ? -14.608 44.059 64.984 1.00 31.00 102 GLY A C 1
ATOM 767 O O . GLY A 1 103 ? -13.403 43.826 65.178 1.00 30.34 102 GLY A O 1
ATOM 768 N N . VAL A 1 104 ? -15.579 43.475 65.678 1.00 28.96 103 VAL A N 1
ATOM 769 C CA . VAL A 1 104 ? -15.271 42.483 66.700 1.00 28.06 103 VAL A CA 1
ATOM 770 C C . VAL A 1 104 ? -16.173 41.273 66.548 1.00 29.19 103 VAL A C 1
ATOM 771 O O . VAL A 1 104 ? -17.405 41.380 66.396 1.00 29.31 103 VAL A O 1
ATOM 775 N N . ILE A 1 105 ? -15.546 40.110 66.547 1.00 28.87 104 ILE A N 1
ATOM 776 C CA . ILE A 1 105 ? -16.283 38.863 66.470 1.00 29.95 104 ILE A CA 1
ATOM 777 C C . ILE A 1 105 ? -16.940 38.544 67.816 1.00 33.38 104 ILE A C 1
ATOM 778 O O . ILE A 1 105 ? -16.341 38.728 68.883 1.00 32.56 104 ILE A O 1
ATOM 783 N N . GLY A 1 106 ? -18.176 38.064 67.744 1.00 37.31 105 GLY A N 1
ATOM 784 C CA . GLY A 1 106 ? -18.942 37.685 68.916 1.00 41.91 105 GLY A CA 1
ATOM 785 C C . GLY A 1 106 ? -19.979 36.651 68.526 1.00 44.56 105 GLY A C 1
ATOM 786 O O . GLY A 1 106 ? -20.096 36.289 67.353 1.00 44.90 105 GLY A O 1
ATOM 787 N N . TYR A 1 107 ? -20.729 36.160 69.504 1.00 48.29 106 TYR A N 1
ATOM 788 C CA . TYR A 1 107 ? -21.792 35.194 69.217 1.00 50.53 106 TYR A CA 1
ATOM 789 C C . TYR A 1 107 ? -22.996 35.926 68.629 1.00 52.27 106 TYR A C 1
ATOM 790 O O . TYR A 1 107 ? -23.089 37.155 68.736 1.00 50.97 106 TYR A O 1
ATOM 799 N N . ARG A 1 108 ? -23.897 35.181 67.992 1.00 55.36 107 ARG A N 1
ATOM 800 C CA . ARG A 1 108 ? -25.111 35.771 67.426 1.00 59.39 107 ARG A CA 1
ATOM 801 C C . ARG A 1 108 ? -26.172 35.880 68.523 1.00 61.87 107 ARG A C 1
ATOM 802 O O . ARG A 1 108 ? -26.301 34.963 69.342 1.00 63.40 107 ARG A O 1
ATOM 810 N N . PRO A 1 109 ? -26.937 36.991 68.549 1.00 63.46 108 PRO A N 1
ATOM 811 C CA . PRO A 1 109 ? -27.967 37.158 69.585 1.00 64.94 108 PRO A CA 1
ATOM 812 C C . PRO A 1 109 ? -29.219 36.308 69.339 1.00 66.08 108 PRO A C 1
ATOM 813 O O . PRO A 1 109 ? -29.184 35.083 69.489 1.00 67.10 108 PRO A O 1
ATOM 817 N N . PRO A 1 121 ? -19.456 25.468 68.789 1.00 62.75 120 PRO A N 1
ATOM 818 C CA . PRO A 1 121 ? -18.158 25.791 68.196 1.00 62.41 120 PRO A CA 1
ATOM 819 C C . PRO A 1 121 ? -18.221 25.845 66.655 1.00 61.57 120 PRO A C 1
ATOM 820 O O . PRO A 1 121 ? -17.542 25.065 65.972 1.00 61.49 120 PRO A O 1
ATOM 824 N N . ARG A 1 122 ? -19.029 26.765 66.123 1.00 59.54 121 ARG A N 1
ATOM 825 C CA . ARG A 1 122 ? -19.217 26.888 64.670 1.00 56.81 121 ARG A CA 1
ATOM 826 C C . ARG A 1 122 ? -19.118 28.326 64.160 1.00 54.49 121 ARG A C 1
ATOM 827 O O . ARG A 1 122 ? -19.299 29.280 64.921 1.00 54.56 121 ARG A O 1
ATOM 829 N N . PHE A 1 123 ? -18.826 28.466 62.867 1.00 50.82 122 PHE A N 1
ATOM 830 C CA . PHE A 1 123 ? -18.751 29.773 62.218 1.00 47.60 122 PHE A CA 1
ATOM 831 C C . PHE A 1 123 ? -20.118 30.398 61.999 1.00 47.89 122 PHE A C 1
ATOM 832 O O . PHE A 1 123 ? -20.250 31.623 62.037 1.00 46.59 122 PHE A O 1
ATOM 840 N N . GLU A 1 124 ? -21.130 29.553 61.786 1.00 46.91 123 GLU A N 1
ATOM 841 C CA . GLU A 1 124 ? -22.508 29.998 61.574 1.00 45.97 123 GLU A CA 1
ATOM 842 C C . GLU A 1 124 ? -23.070 30.684 62.820 1.00 46.01 123 GLU A C 1
ATOM 843 O O . GLU A 1 124 ? -24.035 31.456 62.735 1.00 46.56 123 GLU A O 1
ATOM 845 N N . ASN A 1 125 ? -22.463 30.405 63.973 1.00 45.45 124 ASN A N 1
ATOM 846 C CA . ASN A 1 125 ? -22.899 30.993 65.248 1.00 46.20 124 ASN A CA 1
ATOM 847 C C . ASN A 1 125 ? -22.184 32.309 65.611 1.00 44.25 124 ASN A C 1
ATOM 848 O O . ASN A 1 125 ? -22.556 32.995 66.576 1.00 43.92 124 ASN A O 1
ATOM 853 N N . LEU A 1 126 ? -21.170 32.657 64.819 1.00 41.88 125 LEU A N 1
ATOM 854 C CA . LEU A 1 126 ? -20.385 33.866 65.026 1.00 38.56 125 LEU A CA 1
ATOM 855 C C . LEU A 1 126 ? -20.826 34.993 64.086 1.00 38.85 125 LEU A C 1
ATOM 856 O O . LEU A 1 126 ? -21.315 34.741 62.988 1.00 39.11 125 LEU A O 1
ATOM 861 N N . ARG A 1 127 ? -20.648 36.237 64.525 1.00 39.47 126 ARG A N 1
ATOM 862 C CA . ARG A 1 127 ? -20.989 37.416 63.729 1.00 38.31 126 ARG A CA 1
ATOM 863 C C . ARG A 1 127 ? -19.926 38.473 63.947 1.00 38.28 126 ARG A C 1
ATOM 864 O O . ARG A 1 127 ? -19.307 38.506 65.008 1.00 40.85 126 ARG A O 1
ATOM 872 N N . ILE A 1 128 ? -19.683 39.322 62.951 1.00 34.84 127 ILE A N 1
ATOM 873 C CA . ILE A 1 128 ? -18.741 40.416 63.165 1.00 33.09 127 ILE A CA 1
ATOM 874 C C . ILE A 1 128 ? -19.618 41.621 63.362 1.00 32.06 127 ILE A C 1
ATOM 875 O O . ILE A 1 128 ? -20.597 41.805 62.642 1.00 33.31 127 ILE A O 1
ATOM 880 N N . ASP A 1 129 ? -19.282 42.415 64.365 1.00 31.96 128 ASP A N 1
ATOM 881 C CA . ASP A 1 129 ? -19.991 43.627 64.637 1.00 29.58 128 ASP A CA 1
ATOM 882 C C . ASP A 1 129 ? -19.032 44.758 64.311 1.00 29.04 128 ASP A C 1
ATOM 883 O O . ASP A 1 129 ? -17.942 44.832 64.868 1.00 28.95 128 ASP A O 1
ATOM 888 N N . PHE A 1 130 ? -19.435 45.599 63.369 1.00 28.64 129 PHE A N 1
ATOM 889 C CA . PHE A 1 130 ? -18.690 46.777 62.978 1.00 27.70 129 PHE A CA 1
ATOM 890 C C . PHE A 1 130 ? -19.394 48.013 63.523 1.00 28.88 129 PHE A C 1
ATOM 891 O O . PHE A 1 130 ? -18.878 49.127 63.421 1.00 29.72 129 PHE A O 1
ATOM 899 N N . GLY A 1 131 ? -20.592 47.815 64.069 1.00 30.37 130 GLY A N 1
ATOM 900 C CA . GLY A 1 131 ? -21.374 48.911 64.627 1.00 29.08 130 GLY A CA 1
ATOM 901 C C . GLY A 1 131 ? -22.636 49.325 63.872 1.00 30.98 130 GLY A C 1
ATOM 902 O O . GLY A 1 131 ? -23.282 50.312 64.247 1.00 30.73 130 GLY A O 1
ATOM 903 N N . PHE A 1 132 ? -23.016 48.585 62.832 1.00 29.18 131 PHE A N 1
ATOM 904 C CA . PHE A 1 132 ? -24.215 48.955 62.059 1.00 30.41 131 PHE A CA 1
ATOM 905 C C . PHE A 1 132 ? -25.538 48.518 62.700 1.00 31.72 131 PHE A C 1
ATOM 906 O O . PHE A 1 132 ? -25.565 47.666 63.585 1.00 31.41 131 PHE A O 1
ATOM 914 N N . SER A 1 133 ? -26.639 49.107 62.237 1.00 33.28 132 SER A N 1
ATOM 915 C CA . SER A 1 133 ? -27.958 48.786 62.754 1.00 33.43 132 SER A CA 1
ATOM 916 C C . SER A 1 133 ? -28.838 48.161 61.666 1.00 34.80 132 SER A C 1
ATOM 917 O O . SER A 1 133 ? -29.842 47.511 61.967 1.00 36.34 132 SER A O 1
ATOM 919 N N . SER A 1 134 ? -28.454 48.341 60.404 1.00 33.91 133 SER A N 1
ATOM 920 C CA . SER A 1 134 ? -29.235 47.839 59.285 1.00 31.47 133 SER A CA 1
ATOM 921 C C . SER A 1 134 ? -28.317 47.282 58.227 1.00 32.18 133 SER A C 1
ATOM 922 O O . SER A 1 134 ? -27.128 47.599 58.211 1.00 34.63 133 SER A O 1
ATOM 924 N N . ALA A 1 135 ? -28.869 46.446 57.348 1.00 31.58 134 ALA A N 1
ATOM 925 C CA . ALA A 1 135 ? -28.121 45.887 56.227 1.00 31.92 134 ALA A CA 1
ATOM 926 C C . ALA A 1 135 ? -27.736 47.024 55.277 1.00 32.86 134 ALA A C 1
ATOM 927 O O . ALA A 1 135 ? -26.614 47.053 54.760 1.00 30.75 134 ALA A O 1
ATOM 929 N N . ASP A 1 136 ? -28.664 47.967 55.080 1.00 32.23 135 ASP A N 1
ATOM 930 C CA . ASP A 1 136 ? -28.440 49.134 54.219 1.00 35.33 135 ASP A CA 1
ATOM 931 C C . ASP A 1 136 ? -27.248 49.989 54.667 1.00 36.54 135 ASP A C 1
ATOM 932 O O . ASP A 1 136 ? -26.444 50.423 53.834 1.00 36.49 135 ASP A O 1
ATOM 937 N N . GLU A 1 137 ? -27.125 50.217 55.975 1.00 36.96 136 GLU A N 1
ATOM 938 C CA . GLU A 1 137 ? -25.982 50.963 56.522 1.00 37.14 136 GLU A CA 1
ATOM 939 C C . GLU A 1 137 ? -24.669 50.218 56.297 1.00 35.91 136 GLU A C 1
ATOM 940 O O . GLU A 1 137 ? -23.658 50.826 55.921 1.00 36.01 136 GLU A O 1
ATOM 946 N N . ALA A 1 138 ? -24.691 48.907 56.544 1.00 33.41 137 ALA A N 1
ATOM 947 C CA . ALA A 1 138 ? -23.505 48.064 56.417 1.00 32.23 137 ALA A CA 1
ATOM 948 C C . ALA A 1 138 ? -22.978 48.036 54.989 1.00 33.40 137 ALA A C 1
ATOM 949 O O . ALA A 1 138 ? -21.752 48.063 54.762 1.00 29.71 137 ALA A O 1
ATOM 951 N N . LYS A 1 139 ? -23.906 48.032 54.034 1.00 33.02 138 LYS A N 1
ATOM 952 C CA . LYS A 1 139 ? -23.551 47.956 52.614 1.00 35.71 138 LYS A CA 1
ATOM 953 C C . LYS A 1 139 ? -22.751 49.135 52.056 1.00 35.13 138 LYS A C 1
ATOM 954 O O . LYS A 1 139 ? -21.999 48.973 51.095 1.00 35.57 138 LYS A O 1
ATOM 960 N N . LYS A 1 140 ? -22.900 50.311 52.664 1.00 33.92 139 LYS A N 1
ATOM 961 C CA . LYS A 1 140 ? -22.121 51.485 52.260 1.00 32.69 139 LYS A CA 1
ATOM 962 C C . LYS A 1 140 ? -20.616 51.265 52.503 1.00 32.17 139 LYS A C 1
ATOM 963 O O . LYS A 1 140 ? -19.774 51.907 51.868 1.00 32.65 139 LYS A O 1
ATOM 965 N N . TYR A 1 141 ? -20.273 50.336 53.397 1.00 30.55 140 TYR A N 1
ATOM 966 C CA . TYR A 1 141 ? -18.859 50.074 53.723 1.00 28.60 140 TYR A CA 1
ATOM 967 C C . TYR A 1 141 ? -18.395 48.668 53.372 1.00 29.72 140 TYR A C 1
ATOM 968 O O . TYR A 1 141 ? -17.214 48.442 53.083 1.00 29.11 140 TYR A O 1
ATOM 977 N N . VAL A 1 142 ? -19.337 47.732 53.415 1.00 29.41 141 VAL A N 1
ATOM 978 C CA . VAL A 1 142 ? -19.045 46.315 53.313 1.00 30.40 141 VAL A CA 1
ATOM 979 C C . VAL A 1 142 ? -19.831 45.561 52.258 1.00 30.07 141 VAL A C 1
ATOM 980 O O . VAL A 1 142 ? -20.931 45.969 51.905 1.00 31.23 141 VAL A O 1
ATOM 984 N N . SER A 1 143 ? -19.253 44.478 51.727 1.00 29.92 142 SER A N 1
ATOM 985 C CA . SER A 1 143 ? -19.955 43.645 50.728 1.00 32.56 142 SER A CA 1
ATOM 986 C C . SER A 1 143 ? -19.585 42.165 50.808 1.00 33.01 142 SER A C 1
ATOM 987 O O . SER A 1 143 ? -18.437 41.821 51.185 1.00 31.91 142 SER A O 1
ATOM 990 N N . ILE A 1 144 ? -20.549 41.305 50.438 1.00 31.56 143 ILE A N 1
ATOM 991 C CA . ILE A 1 144 ? -20.344 39.852 50.371 1.00 32.25 143 ILE A CA 1
ATOM 992 C C . ILE A 1 144 ? -19.110 39.639 49.514 1.00 32.56 143 ILE A C 1
ATOM 993 O O . ILE A 1 144 ? -18.984 40.231 48.440 1.00 32.13 143 ILE A O 1
ATOM 998 N N . GLY A 1 145 ? -18.173 38.844 50.013 1.00 33.88 144 GLY A N 1
ATOM 999 C CA . GLY A 1 145 ? -16.964 38.566 49.267 1.00 30.66 144 GLY A CA 1
ATOM 1000 C C . GLY A 1 145 ? -15.742 39.328 49.703 1.00 32.32 144 GLY A C 1
ATOM 1001 O O . GLY A 1 145 ? -14.630 38.993 49.267 1.00 31.84 144 GLY A O 1
ATOM 1002 N N . ASP A 1 146 ? -15.921 40.358 50.538 1.00 30.74 145 ASP A N 1
ATOM 1003 C CA . ASP A 1 146 ? -14.781 41.111 51.047 1.00 31.76 145 ASP A CA 1
ATOM 1004 C C . ASP A 1 146 ? -13.956 40.252 51.992 1.00 31.55 145 ASP A C 1
ATOM 1005 O O . ASP A 1 146 ? -14.479 39.359 52.655 1.00 32.46 145 ASP A O 1
ATOM 1010 N N . TYR A 1 147 ? -12.667 40.541 52.049 1.00 32.23 146 TYR A N 1
ATOM 1011 C CA . TYR A 1 147 ? -11.751 39.814 52.913 1.00 33.18 146 TYR A CA 1
ATOM 1012 C C . TYR A 1 147 ? -11.603 40.485 54.277 1.00 32.23 146 TYR A C 1
ATOM 1013 O O . TYR A 1 147 ? -11.448 41.711 54.388 1.00 29.98 146 TYR A O 1
ATOM 1022 N N . VAL A 1 148 ? -11.664 39.649 55.304 1.00 30.60 147 VAL A N 1
ATOM 1023 C CA . VAL A 1 148 ? -11.598 40.061 56.694 1.00 28.29 147 VAL A CA 1
ATOM 1024 C C . VAL A 1 148 ? -10.280 39.608 57.281 1.00 27.43 147 VAL A C 1
ATOM 1025 O O . VAL A 1 148 ? -9.956 38.433 57.224 1.00 26.14 147 VAL A O 1
ATOM 1029 N N . SER A 1 149 ? -9.490 40.524 57.824 1.00 27.49 148 SER A N 1
ATOM 1030 C CA . SER A 1 149 ? -8.251 40.085 58.443 1.00 29.61 148 SER A CA 1
ATOM 1031 C C . SER A 1 149 ? -8.260 40.422 59.931 1.00 31.66 148 SER A C 1
ATOM 1032 O O . SER A 1 149 ? -9.060 41.245 60.383 1.00 30.89 148 SER A O 1
ATOM 1035 N N . PHE A 1 150 ? -7.401 39.756 60.699 1.00 30.45 149 PHE A N 1
ATOM 1036 C CA . PHE A 1 150 ? -7.259 40.076 62.102 1.00 30.24 149 PHE A CA 1
ATOM 1037 C C . PHE A 1 150 ? -6.609 41.437 62.226 1.00 28.84 149 PHE A C 1
ATOM 1038 O O . PHE A 1 150 ? -5.858 41.875 61.340 1.00 35.53 149 PHE A O 1
ATOM 1046 N N . VAL A 1 151 ? -6.897 42.113 63.328 1.00 29.86 150 VAL A N 1
ATOM 1047 C CA . VAL A 1 151 ? -6.258 43.386 63.613 1.00 31.69 150 VAL A CA 1
ATOM 1048 C C . VAL A 1 151 ? -5.241 43.106 64.712 1.00 33.27 150 VAL A C 1
ATOM 1049 O O . VAL A 1 151 ? -5.535 42.411 65.693 1.00 30.07 150 VAL A O 1
ATOM 1053 N N . SER A 1 152 ? -4.033 43.614 64.526 1.00 34.95 151 SER A N 1
ATOM 1054 C CA . SER A 1 152 ? -3.012 43.444 65.525 1.00 39.21 151 SER A CA 1
ATOM 1055 C C . SER A 1 152 ? -1.970 44.532 65.423 1.00 39.96 151 SER A C 1
ATOM 1056 O O . SER A 1 152 ? -1.746 45.104 64.358 1.00 44.09 151 SER A O 1
ATOM 1059 N N . ASP A 1 153 ? -1.358 44.809 66.562 1.00 36.77 152 ASP A N 1
ATOM 1060 C CA . ASP A 1 153 ? -0.324 45.789 66.692 1.00 37.66 152 ASP A CA 1
ATOM 1061 C C . ASP A 1 153 ? 0.987 45.027 66.533 1.00 36.29 152 ASP A C 1
ATOM 1062 O O . ASP A 1 153 ? 1.002 43.804 66.475 1.00 39.17 152 ASP A O 1
ATOM 1067 N N . TYR A 1 154 ? 2.086 45.740 66.402 1.00 36.40 153 TYR A N 1
ATOM 1068 C CA . TYR A 1 154 ? 3.389 45.119 66.317 1.00 34.54 153 TYR A CA 1
ATOM 1069 C C . TYR A 1 154 ? 4.252 45.781 67.372 1.00 34.51 153 TYR A C 1
ATOM 1070 O O . TYR A 1 154 ? 4.507 46.972 67.299 1.00 34.15 153 TYR A O 1
ATOM 1079 N N . ILE A 1 155 ? 4.691 45.020 68.360 1.00 34.80 154 ILE A N 1
ATOM 1080 C CA . ILE A 1 155 ? 5.557 45.570 69.398 1.00 38.51 154 ILE A CA 1
ATOM 1081 C C . ILE A 1 155 ? 6.881 44.840 69.406 1.00 36.98 154 ILE A C 1
ATOM 1082 O O . ILE A 1 155 ? 6.940 43.633 69.273 1.00 36.68 154 ILE A O 1
ATOM 1087 N N . GLU A 1 156 ? 7.952 45.584 69.597 1.00 37.38 155 GLU A N 1
ATOM 1088 C CA . GLU A 1 156 ? 9.283 45.033 69.519 1.00 38.79 155 GLU A CA 1
ATOM 1089 C C . GLU A 1 156 ? 10.098 45.546 70.698 1.00 38.33 155 GLU A C 1
ATOM 1090 O O . GLU A 1 156 ? 10.277 46.758 70.825 1.00 38.44 155 GLU A O 1
ATOM 1096 N N . LYS A 1 157 ? 10.562 44.664 71.584 1.00 35.79 156 LYS A N 1
ATOM 1097 C CA . LYS A 1 157 ? 11.459 45.121 72.658 1.00 33.52 156 LYS A CA 1
ATOM 1098 C C . LYS A 1 157 ? 12.370 44.025 73.172 1.00 30.61 156 LYS A C 1
ATOM 1099 O O . LYS A 1 157 ? 11.977 42.856 73.272 1.00 24.03 156 LYS A O 1
ATOM 1102 N N . ASN A 1 158 ? 13.601 44.419 73.485 1.00 28.39 157 ASN A N 1
ATOM 1103 C CA . ASN A 1 158 ? 14.598 43.506 74.039 1.00 29.31 157 ASN A CA 1
ATOM 1104 C C . ASN A 1 158 ? 14.767 42.262 73.193 1.00 28.49 157 ASN A C 1
ATOM 1105 O O . ASN A 1 158 ? 14.802 41.146 73.700 1.00 30.15 157 ASN A O 1
ATOM 1110 N N . GLY A 1 159 ? 14.819 42.487 71.886 1.00 29.33 158 GLY A N 1
ATOM 1111 C CA . GLY A 1 159 ? 15.082 41.448 70.915 1.00 28.88 158 GLY A CA 1
ATOM 1112 C C . GLY A 1 159 ? 13.938 40.538 70.549 1.00 29.25 158 GLY A C 1
ATOM 1113 O O . GLY A 1 159 ? 14.141 39.590 69.816 1.00 32.26 158 GLY A O 1
ATOM 1114 N N . ARG A 1 160 ? 12.736 40.810 71.031 1.00 26.95 159 ARG A N 1
ATOM 1115 C CA . ARG A 1 160 ? 11.604 39.951 70.698 1.00 27.98 159 ARG A CA 1
ATOM 1116 C C . ARG A 1 160 ? 10.562 40.848 70.078 1.00 29.74 159 ARG A C 1
ATOM 1117 O O . ARG A 1 160 ? 10.455 42.007 70.470 1.00 31.42 159 ARG A O 1
ATOM 1125 N N . ALA A 1 161 ? 9.812 40.326 69.109 1.00 29.21 160 ALA A N 1
ATOM 1126 C CA . ALA A 1 161 ? 8.762 41.088 68.465 1.00 28.42 160 ALA A CA 1
ATOM 1127 C C . ALA A 1 161 ? 7.483 40.273 68.484 1.00 28.29 160 ALA A C 1
ATOM 1128 O O . ALA A 1 161 ? 7.516 39.059 68.347 1.00 31.10 160 ALA A O 1
ATOM 1130 N N . VAL A 1 162 ? 6.358 40.949 68.663 1.00 28.90 161 VAL A N 1
ATOM 1131 C CA . VAL A 1 162 ? 5.038 40.297 68.742 1.00 28.63 161 VAL A CA 1
ATOM 1132 C C . VAL A 1 162 ? 4.134 40.961 67.709 1.00 28.19 161 VAL A C 1
ATOM 1133 O O . VAL A 1 162 ? 4.141 42.199 67.560 1.00 29.16 161 VAL A O 1
ATOM 1137 N N . GLY A 1 163 ? 3.390 40.143 66.977 1.00 27.68 162 GLY A N 1
ATOM 1138 C CA . GLY A 1 163 ? 2.469 40.640 65.963 1.00 26.98 162 GLY A CA 1
ATOM 1139 C C . GLY A 1 163 ? 1.850 39.472 65.244 1.00 26.51 162 GLY A C 1
ATOM 1140 O O . GLY A 1 163 ? 2.100 38.329 65.587 1.00 24.66 162 GLY A O 1
ATOM 1141 N N . LYS A 1 164 ? 1.045 39.758 64.232 1.00 25.52 163 LYS A N 1
ATOM 1142 C CA . LYS A 1 164 ? 0.377 38.711 63.503 1.00 26.32 163 LYS A CA 1
ATOM 1143 C C . LYS A 1 164 ? 1.084 38.460 62.184 1.00 25.78 163 LYS A C 1
ATOM 1144 O O . LYS A 1 164 ? 1.977 39.224 61.771 1.00 24.18 163 LYS A O 1
ATOM 1150 N N . ALA A 1 165 ? 0.645 37.386 61.529 1.00 25.41 164 ALA A N 1
ATOM 1151 C CA . ALA A 1 165 ? 1.092 36.958 60.204 1.00 24.99 164 ALA A CA 1
ATOM 1152 C C . ALA A 1 165 ? 2.609 36.866 60.069 1.00 24.85 164 ALA A C 1
ATOM 1153 O O . ALA A 1 165 ? 3.120 37.014 58.965 1.00 28.36 164 ALA A O 1
ATOM 1155 N N . PHE A 1 166 ? 3.324 36.598 61.154 1.00 25.27 165 PHE A N 1
ATOM 1156 C CA . PHE A 1 166 ? 4.799 36.430 61.037 1.00 28.13 165 PHE A CA 1
ATOM 1157 C C . PHE A 1 166 ? 5.072 35.255 60.072 1.00 30.31 165 PHE A C 1
ATOM 1158 O O . PHE A 1 166 ? 6.106 35.196 59.391 1.00 35.24 165 PHE A O 1
ATOM 1166 N N . ASP A 1 167 ? 4.127 34.323 60.042 1.00 31.90 166 ASP A N 1
ATOM 1167 C CA . ASP A 1 167 ? 4.091 33.232 59.055 1.00 31.84 166 ASP A CA 1
ATOM 1168 C C . ASP A 1 167 ? 3.150 33.723 57.922 1.00 31.13 166 ASP A C 1
ATOM 1169 O O . ASP A 1 167 ? 1.915 33.664 58.079 1.00 27.58 166 ASP A O 1
ATOM 1174 N N . ASP A 1 168 ? 3.692 34.210 56.796 1.00 30.95 167 ASP A N 1
ATOM 1175 C CA . ASP A 1 168 ? 5.134 34.280 56.500 1.00 28.31 167 ASP A CA 1
ATOM 1176 C C . ASP A 1 168 ? 5.626 35.712 56.180 1.00 29.40 167 ASP A C 1
ATOM 1177 O O . ASP A 1 168 ? 6.563 35.927 55.379 1.00 30.03 167 ASP A O 1
ATOM 1182 N N . ARG A 1 169 ? 5.047 36.710 56.840 1.00 28.54 168 ARG A N 1
ATOM 1183 C CA . ARG A 1 169 ? 5.512 38.077 56.611 1.00 25.48 168 ARG A CA 1
ATOM 1184 C C . ARG A 1 169 ? 6.958 38.257 57.097 1.00 27.48 168 ARG A C 1
ATOM 1185 O O . ARG A 1 169 ? 7.650 39.144 56.597 1.00 28.21 168 ARG A O 1
ATOM 1193 N N . ALA A 1 170 ? 7.442 37.427 58.036 1.00 27.87 169 ALA A N 1
ATOM 1194 C CA . ALA A 1 170 ? 8.866 37.559 58.448 1.00 28.97 169 ALA A CA 1
ATOM 1195 C C . ALA A 1 170 ? 9.763 37.060 57.316 1.00 27.50 169 ALA A C 1
ATOM 1196 O O . ALA A 1 170 ? 10.835 37.604 57.082 1.00 30.09 169 ALA A O 1
ATOM 1198 N N . GLY A 1 171 ? 9.325 36.001 56.628 1.00 26.74 170 GLY A N 1
ATOM 1199 C CA . GLY A 1 171 ? 10.048 35.461 55.478 1.00 25.56 170 GLY A CA 1
ATOM 1200 C C . GLY A 1 171 ? 10.148 36.487 54.357 1.00 25.26 170 GLY A C 1
ATOM 1201 O O . GLY A 1 171 ? 11.224 36.666 53.764 1.00 28.36 170 GLY A O 1
ATOM 1202 N N . CYS A 1 172 ? 9.050 37.186 54.085 1.00 22.62 171 CYS A N 1
ATOM 1203 C CA . CYS A 1 172 ? 9.016 38.266 53.074 1.00 26.10 171 CYS A CA 1
ATOM 1204 C C . CYS A 1 172 ? 9.979 39.385 53.452 1.00 27.06 171 CYS A C 1
ATOM 1205 O O . CYS A 1 172 ? 10.710 39.903 52.608 1.00 26.64 171 CYS A O 1
ATOM 1208 N N . SER A 1 173 ? 9.964 39.750 54.731 1.00 26.79 172 SER A N 1
ATOM 1209 C CA . SER A 1 173 ? 10.809 40.811 55.264 1.00 26.74 172 SER A CA 1
ATOM 1210 C C . SER A 1 173 ? 12.300 40.442 55.123 1.00 26.05 172 SER A C 1
ATOM 1211 O O . SER A 1 173 ? 13.142 41.284 54.780 1.00 30.65 172 SER A O 1
ATOM 1214 N N . VAL A 1 174 ? 12.610 39.177 55.375 1.00 26.52 173 VAL A N 1
ATOM 1215 C CA . VAL A 1 174 ? 13.960 38.655 55.229 1.00 29.69 173 VAL A CA 1
ATOM 1216 C C . VAL A 1 174 ? 14.461 38.874 53.806 1.00 29.71 173 VAL A C 1
ATOM 1217 O O . VAL A 1 174 ? 15.579 39.317 53.623 1.00 27.39 173 VAL A O 1
ATOM 1221 N N . LEU A 1 175 ? 13.622 38.562 52.815 1.00 29.73 174 LEU A N 1
ATOM 1222 C CA . LEU A 1 175 ? 13.974 38.696 51.398 1.00 29.27 174 LEU A CA 1
ATOM 1223 C C . LEU A 1 175 ? 14.204 40.136 51.023 1.00 30.22 174 LEU A C 1
ATOM 1224 O O . LEU A 1 175 ? 15.177 40.443 50.349 1.00 28.29 174 LEU A O 1
ATOM 1229 N N . ILE A 1 176 ? 13.297 41.009 51.459 1.00 29.94 175 ILE A N 1
ATOM 1230 C CA . ILE A 1 176 ? 13.435 42.450 51.248 1.00 29.69 175 ILE A CA 1
ATOM 1231 C C . ILE A 1 176 ? 14.718 42.979 51.890 1.00 31.71 175 ILE A C 1
ATOM 1232 O O . ILE A 1 176 ? 15.387 43.832 51.302 1.00 31.63 175 ILE A O 1
ATOM 1237 N N . ASP A 1 177 ? 15.061 42.482 53.085 1.00 33.11 176 ASP A N 1
ATOM 1238 C CA . ASP A 1 177 ? 16.280 42.937 53.786 1.00 33.70 176 ASP A CA 1
ATOM 1239 C C . ASP A 1 177 ? 17.552 42.441 53.112 1.00 33.26 176 ASP A C 1
ATOM 1240 O O . ASP A 1 177 ? 18.573 43.122 53.152 1.00 35.51 176 ASP A O 1
ATOM 1245 N N . VAL A 1 178 ? 17.506 41.240 52.539 1.00 31.87 177 VAL A N 1
ATOM 1246 C CA . VAL A 1 178 ? 18.660 40.706 51.823 1.00 30.97 177 VAL A CA 1
ATOM 1247 C C . VAL A 1 178 ? 18.912 41.624 50.636 1.00 32.50 177 VAL A C 1
ATOM 1248 O O . VAL A 1 178 ? 20.045 42.029 50.380 1.00 29.97 177 VAL A O 1
ATOM 1252 N N . LEU A 1 179 ? 17.832 41.986 49.945 1.00 33.75 178 LEU A N 1
ATOM 1253 C CA . LEU A 1 179 ? 17.930 42.881 48.791 1.00 34.15 178 LEU A CA 1
ATOM 1254 C C . LEU A 1 179 ? 18.380 44.286 49.169 1.00 35.81 178 LEU A C 1
ATOM 1255 O O . LEU A 1 179 ? 19.211 44.878 48.467 1.00 35.52 178 LEU A O 1
ATOM 1260 N N . GLU A 1 180 ? 17.840 44.824 50.266 1.00 36.37 179 GLU A N 1
ATOM 1261 C CA . GLU A 1 180 ? 18.262 46.157 50.723 1.00 38.68 179 GLU A CA 1
ATOM 1262 C C . GLU A 1 180 ? 19.711 46.201 51.160 1.00 37.58 179 GLU A C 1
ATOM 1263 O O . GLU A 1 180 ? 20.359 47.248 51.050 1.00 39.24 179 GLU A O 1
ATOM 1269 N N . SER A 1 181 ? 20.227 45.073 51.648 1.00 37.91 180 SER A N 1
ATOM 1270 C CA . SER A 1 181 ? 21.610 45.021 52.120 1.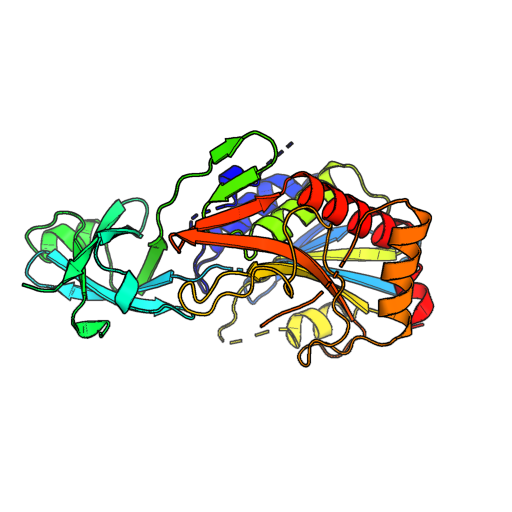00 38.84 180 SER A CA 1
ATOM 1271 C C . SER A 1 181 ? 22.587 45.024 50.960 1.00 39.17 180 SER A C 1
ATOM 1272 O O . SER A 1 181 ? 23.789 45.054 51.181 1.00 39.02 180 SER A O 1
ATOM 1275 N N . GLY A 1 182 ? 22.070 44.974 49.732 1.00 40.85 181 GLY A N 1
ATOM 1276 C CA . GLY A 1 182 ? 22.910 44.905 48.534 1.00 43.10 181 GLY A CA 1
ATOM 1277 C C . GLY A 1 182 ? 23.498 43.503 48.436 1.00 44.44 181 GLY A C 1
ATOM 1278 O O . GLY A 1 182 ? 24.410 43.162 49.177 1.00 49.07 181 GLY A O 1
ATOM 1279 N N . VAL A 1 183 ? 22.957 42.687 47.539 1.00 41.01 182 VAL A N 1
ATOM 1280 C CA . VAL A 1 183 ? 23.395 41.307 47.359 1.00 37.69 182 VAL A CA 1
ATOM 1281 C C . VAL A 1 183 ? 23.984 41.110 45.948 1.00 35.11 182 VAL A C 1
ATOM 1282 O O . VAL A 1 183 ? 23.394 41.564 44.960 1.00 34.87 182 VAL A O 1
ATOM 1286 N N . SER A 1 184 ? 25.154 40.470 45.862 1.00 31.34 183 SER A N 1
ATOM 1287 C CA . SER A 1 184 ? 25.807 40.159 44.581 1.00 29.44 183 SER A CA 1
ATOM 1288 C C . SER A 1 184 ? 25.718 38.632 44.374 1.00 28.60 183 SER A C 1
ATOM 1289 O O . SER A 1 184 ? 26.641 37.904 44.766 1.00 28.18 183 SER A O 1
ATOM 1291 N N . PRO A 1 185 ? 24.604 38.136 43.773 1.00 28.33 184 PRO A N 1
ATOM 1292 C CA . PRO A 1 185 ? 24.392 36.683 43.615 1.00 27.33 184 PRO A CA 1
ATOM 1293 C C . PRO A 1 185 ? 25.391 36.007 42.706 1.00 28.53 184 PRO A C 1
ATOM 1294 O O . PRO A 1 185 ? 25.889 36.625 41.772 1.00 25.64 184 PRO A O 1
ATOM 1298 N N . ALA A 1 186 ? 25.699 34.749 43.004 1.00 30.06 185 ALA A N 1
ATOM 1299 C CA . ALA A 1 186 ? 26.616 33.987 42.165 1.00 28.42 185 ALA A CA 1
ATOM 1300 C C . ALA A 1 186 ? 25.921 33.611 40.855 1.00 26.67 185 ALA A C 1
ATOM 1301 O O . ALA A 1 186 ? 26.550 33.659 39.807 1.00 24.78 185 ALA A O 1
ATOM 1303 N N . TYR A 1 187 ? 24.621 33.282 40.938 1.00 25.03 186 TYR A N 1
ATOM 1304 C CA . TYR A 1 187 ? 23.784 32.879 39.812 1.00 27.35 186 TYR A CA 1
ATOM 1305 C C . TYR A 1 187 ? 22.500 33.703 39.783 1.00 28.42 186 TYR A C 1
ATOM 1306 O O . TYR A 1 187 ? 22.066 34.230 40.808 1.00 29.22 186 TYR A O 1
ATOM 1315 N N . ASP A 1 188 ? 21.882 33.787 38.614 1.00 25.10 187 ASP A N 1
ATOM 1316 C CA . ASP A 1 188 ? 20.639 34.515 38.485 1.00 27.63 187 ASP A CA 1
ATOM 1317 C C . ASP A 1 188 ? 19.739 34.070 39.605 1.00 25.48 187 ASP A C 1
ATOM 1318 O O . ASP A 1 188 ? 19.451 32.885 39.730 1.00 25.19 187 ASP A O 1
ATOM 1323 N N . THR A 1 189 ? 19.309 35.012 40.436 1.00 26.37 188 THR A N 1
ATOM 1324 C CA . THR A 1 189 ? 18.500 34.648 41.591 1.00 25.90 188 THR A CA 1
ATOM 1325 C C . THR A 1 189 ? 17.156 35.321 41.533 1.00 26.12 188 THR A C 1
ATOM 1326 O O . THR A 1 189 ? 17.083 36.525 41.442 1.00 29.26 188 THR A O 1
ATOM 1330 N N . TYR A 1 190 ? 16.097 34.530 41.549 1.00 27.63 189 TYR A N 1
ATOM 1331 C CA . TYR A 1 190 ? 14.738 35.066 41.571 1.00 29.37 189 TYR A CA 1
ATOM 1332 C C . TYR A 1 190 ? 14.201 35.064 43.002 1.00 30.23 189 TYR A C 1
ATOM 1333 O O . TYR A 1 190 ? 14.217 34.036 43.677 1.00 30.71 189 TYR A O 1
ATOM 1342 N N . PHE A 1 191 ? 13.790 36.229 43.476 1.00 28.27 190 PHE A N 1
ATOM 1343 C CA . PHE A 1 191 ? 13.157 36.352 44.778 1.00 29.43 190 PHE A CA 1
ATOM 1344 C C . PHE A 1 191 ? 11.669 36.363 44.485 1.00 29.11 190 PHE A C 1
ATOM 1345 O O . PHE A 1 191 ? 11.157 37.266 43.822 1.00 33.80 190 PHE A O 1
ATOM 1353 N N . VAL A 1 192 ? 10.970 35.340 44.948 1.00 28.08 191 VAL A N 1
ATOM 1354 C CA . VAL A 1 192 ? 9.545 35.229 44.649 1.00 26.03 191 VAL A CA 1
ATOM 1355 C C . VAL A 1 192 ? 8.677 35.390 45.898 1.00 26.77 191 VAL A C 1
ATOM 1356 O O . VAL A 1 192 ? 8.961 34.795 46.931 1.00 26.54 191 VAL A O 1
ATOM 1360 N N . PHE A 1 193 ? 7.597 36.181 45.784 1.00 27.72 192 PHE A N 1
ATOM 1361 C CA . PHE A 1 193 ? 6.696 36.440 46.898 1.00 22.34 192 PHE A CA 1
ATOM 1362 C C . PHE A 1 193 ? 5.374 35.881 46.390 1.00 23.65 192 PHE A C 1
ATOM 1363 O O . PHE A 1 193 ? 4.770 36.417 45.454 1.00 23.04 192 PHE A O 1
ATOM 1371 N N . THR A 1 194 ? 4.932 34.800 47.013 1.00 24.14 193 THR A N 1
ATOM 1372 C CA . THR A 1 194 ? 3.842 34.037 46.457 1.00 24.92 193 THR A CA 1
ATOM 1373 C C . THR A 1 194 ? 2.476 34.356 47.021 1.00 25.36 193 THR A C 1
ATOM 1374 O O . THR A 1 194 ? 2.326 34.965 48.084 1.00 22.45 193 THR A O 1
ATOM 1378 N N . VAL A 1 195 ? 1.471 33.862 46.318 1.00 26.00 194 VAL A N 1
ATOM 1379 C CA . VAL A 1 195 ? 0.112 34.092 46.682 1.00 26.15 194 VAL A CA 1
ATOM 1380 C C . VAL A 1 195 ? -0.570 32.728 46.750 1.00 31.28 194 VAL A C 1
ATOM 1381 O O . VAL A 1 195 ? -0.003 31.742 46.297 1.00 32.69 194 VAL A O 1
ATOM 1385 N N . GLN A 1 196 ? -1.762 32.654 47.325 1.00 33.76 195 GLN A N 1
ATOM 1386 C CA . GLN A 1 196 ? -2.534 31.422 47.193 1.00 40.23 195 GLN A CA 1
ATOM 1387 C C . GLN A 1 196 ? -3.282 31.477 45.851 1.00 44.56 195 GLN A C 1
ATOM 1388 O O . GLN A 1 196 ? -3.962 32.465 45.544 1.00 44.83 195 GLN A O 1
ATOM 1394 N N . GLU A 1 197 ? -3.146 30.422 45.051 1.00 49.41 196 GLU A N 1
ATOM 1395 C CA . GLU A 1 197 ? -3.837 30.344 43.761 1.00 54.03 196 GLU A CA 1
ATOM 1396 C C . GLU A 1 197 ? -5.152 29.549 43.883 1.00 56.14 196 GLU A C 1
ATOM 1397 O O . GLU A 1 197 ? -5.408 28.908 44.911 1.00 55.74 196 GLU A O 1
ATOM 1403 N N . GLU A 1 198 ? -5.977 29.597 42.836 1.00 59.09 197 GLU A N 1
ATOM 1404 C CA . GLU A 1 198 ? -7.243 28.862 42.810 1.00 61.63 197 GLU A CA 1
ATOM 1405 C C . GLU A 1 198 ? -7.042 27.478 42.180 1.00 63.39 197 GLU A C 1
ATOM 1406 O O . GLU A 1 198 ? -7.945 26.630 42.187 1.00 65.49 197 GLU A O 1
ATOM 1408 N N . SER A 1 204 ? 2.209 26.481 41.629 1.00 60.02 203 SER A N 1
ATOM 1409 C CA . SER A 1 204 ? 3.668 26.384 41.771 1.00 61.52 203 SER A CA 1
ATOM 1410 C C . SER A 1 204 ? 4.280 25.607 40.611 1.00 61.69 203 SER A C 1
ATOM 1411 O O . SER A 1 204 ? 5.467 25.754 40.315 1.00 60.92 203 SER A O 1
ATOM 1414 N N . ALA A 1 205 ? 3.465 24.758 39.981 1.00 61.97 204 ALA A N 1
ATOM 1415 C CA . ALA A 1 205 ? 3.870 24.036 38.779 1.00 61.49 204 ALA A CA 1
ATOM 1416 C C . ALA A 1 205 ? 4.119 25.113 37.720 1.00 60.93 204 ALA A C 1
ATOM 1417 O O . ALA A 1 205 ? 4.924 24.938 36.804 1.00 60.73 204 ALA A O 1
ATOM 1419 N N . VAL A 1 206 ? 3.421 26.236 37.890 1.00 59.81 205 VAL A N 1
ATOM 1420 C CA . VAL A 1 206 ? 3.516 27.404 37.022 1.00 58.12 205 VAL A CA 1
ATOM 1421 C C . VAL A 1 206 ? 4.836 28.163 37.235 1.00 55.15 205 VAL A C 1
ATOM 1422 O O . VAL A 1 206 ? 5.592 28.344 36.288 1.00 56.07 205 VAL A O 1
ATOM 1426 N N . VAL A 1 207 ? 5.122 28.579 38.466 1.00 51.91 206 VAL A N 1
ATOM 1427 C CA . VAL A 1 207 ? 6.340 29.345 38.767 1.00 48.97 206 VAL A CA 1
ATOM 1428 C C . VAL A 1 207 ? 7.612 28.584 38.375 1.00 49.51 206 VAL A C 1
ATOM 1429 O O . VAL A 1 207 ? 8.544 29.155 37.812 1.00 47.70 206 VAL A O 1
ATOM 1433 N N . VAL A 1 208 ? 7.628 27.288 38.656 1.00 50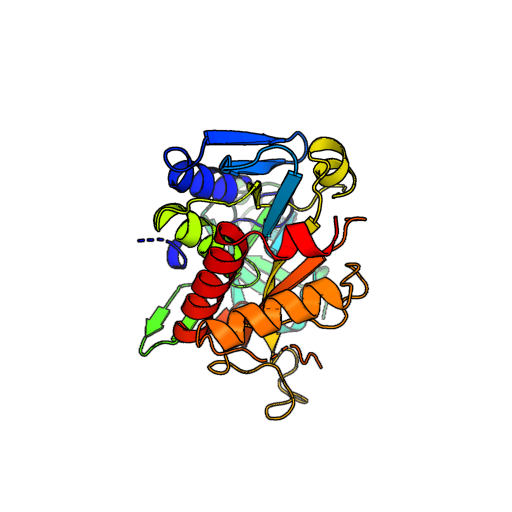.58 207 VAL A N 1
ATOM 1434 C CA . VAL A 1 208 ? 8.751 26.437 38.291 1.00 50.30 207 VAL A CA 1
ATOM 1435 C C . VAL A 1 208 ? 8.816 26.210 36.784 1.00 49.02 207 VAL A C 1
ATOM 1436 O O . VAL A 1 208 ? 9.900 26.214 36.212 1.00 48.97 207 VAL A O 1
ATOM 1440 N N . GLU A 1 209 ? 7.664 26.033 36.139 1.00 47.45 208 GLU A N 1
ATOM 1441 C CA . GLU A 1 209 ? 7.643 25.853 34.693 1.00 46.08 208 GLU A CA 1
ATOM 1442 C C . GLU A 1 209 ? 8.088 27.123 33.977 1.00 45.37 208 GLU A C 1
ATOM 1443 O O . GLU A 1 209 ? 8.758 27.041 32.954 1.00 46.76 208 GLU A O 1
ATOM 1445 N N . GLN A 1 210 ? 7.721 28.289 34.510 1.00 42.92 209 GLN A N 1
ATOM 1446 C CA . GLN A 1 210 ? 8.105 29.550 33.887 1.00 42.31 209 GLN A CA 1
ATOM 1447 C C . GLN A 1 210 ? 9.567 29.925 34.167 1.00 38.20 209 GLN A C 1
ATOM 1448 O O . GLN A 1 210 ? 10.224 30.456 33.282 1.00 38.24 209 GLN A O 1
ATOM 1454 N N . LEU A 1 211 ? 10.089 29.639 35.362 1.00 33.07 210 LEU A N 1
ATOM 1455 C CA . LEU A 1 211 ? 11.474 30.038 35.683 1.00 29.68 210 LEU A CA 1
ATO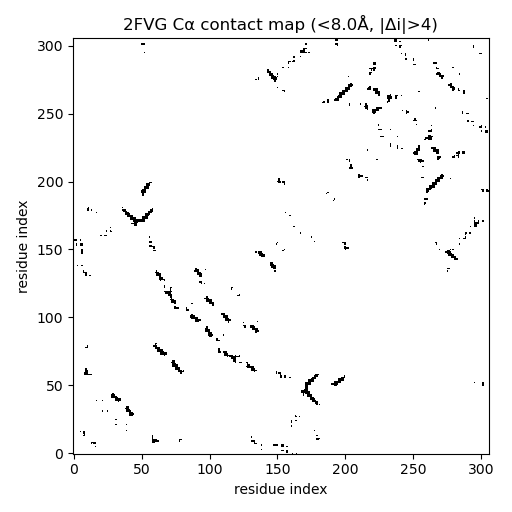M 1456 C C . LEU A 1 211 ? 12.506 28.941 35.522 1.00 29.60 210 LEU A C 1
ATOM 1457 O O . LEU A 1 211 ? 13.693 29.228 35.392 1.00 31.65 210 LEU A O 1
ATOM 1462 N N . LYS A 1 212 ? 12.067 27.686 35.548 1.00 27.16 211 LYS A N 1
ATOM 1463 C CA . LYS A 1 212 ? 12.986 26.552 35.412 1.00 27.44 211 LYS A CA 1
ATOM 1464 C C . LYS A 1 212 ? 14.262 26.720 36.273 1.00 27.92 211 LYS A C 1
ATOM 1465 O O . LYS A 1 212 ? 15.366 26.783 35.740 1.00 30.16 211 LYS A O 1
ATOM 1469 N N . PRO A 1 213 ? 14.104 26.801 37.613 1.00 27.03 212 PRO A N 1
ATOM 1470 C CA . PRO A 1 213 ? 15.272 26.964 38.478 1.00 25.12 212 PRO A CA 1
ATOM 1471 C C . PRO A 1 213 ? 16.084 25.686 38.644 1.00 26.70 212 PRO A C 1
ATOM 1472 O O . PRO A 1 213 ? 15.535 24.588 38.534 1.00 25.91 212 PRO A O 1
ATOM 1476 N N . THR A 1 214 ? 17.386 25.823 38.894 1.00 24.10 213 THR A N 1
ATOM 1477 C CA . THR A 1 214 ? 18.239 24.658 39.177 1.00 25.27 213 THR A CA 1
ATOM 1478 C C . THR A 1 214 ? 17.833 24.123 40.560 1.00 27.20 213 THR A C 1
ATOM 1479 O O . THR A 1 214 ? 17.738 22.908 40.782 1.00 29.65 213 THR A O 1
ATOM 1483 N N . CYS A 1 215 ? 17.582 25.043 41.492 1.00 27.93 214 CYS A N 1
ATOM 1484 C CA . CYS A 1 215 ? 17.140 24.685 42.832 1.00 30.55 214 CYS A CA 1
ATOM 1485 C C . CYS A 1 215 ? 16.501 25.875 43.523 1.00 29.75 214 CYS A C 1
ATOM 1486 O O . CYS A 1 215 ? 16.627 27.004 43.058 1.00 29.24 214 CYS A O 1
ATOM 1489 N N . ALA A 1 216 ? 15.844 25.607 44.648 1.00 29.01 215 ALA A N 1
ATOM 1490 C CA . ALA A 1 216 ? 15.090 26.601 45.395 1.00 28.11 215 ALA A CA 1
ATOM 1491 C C . ALA A 1 216 ? 15.405 26.592 46.899 1.00 30.24 215 ALA A C 1
ATOM 1492 O O . ALA A 1 216 ? 15.793 25.568 47.466 1.00 31.60 215 ALA A O 1
ATOM 1494 N N . ILE A 1 217 ? 15.238 27.744 47.537 1.00 28.98 216 ILE A N 1
ATOM 1495 C CA . ILE A 1 217 ? 15.366 27.869 48.992 1.00 27.72 216 ILE A CA 1
ATOM 1496 C C . ILE A 1 217 ? 14.021 28.449 49.391 1.00 27.38 216 ILE A C 1
ATOM 1497 O O . ILE A 1 217 ? 13.644 29.496 48.881 1.00 26.27 216 ILE A O 1
ATOM 1502 N N . VAL A 1 218 ? 13.255 27.743 50.223 1.00 27.44 217 VAL A N 1
ATOM 1503 C CA . VAL A 1 218 ? 11.986 28.270 50.721 1.00 23.91 217 VAL A CA 1
ATOM 1504 C C . VAL A 1 218 ? 12.251 28.863 52.122 1.00 28.03 217 VAL A C 1
ATOM 1505 O O . VAL A 1 218 ? 12.819 28.203 52.990 1.00 29.64 217 VAL A O 1
ATOM 1509 N N . VAL A 1 219 ? 11.912 30.136 52.306 1.00 29.20 218 VAL A N 1
ATOM 1510 C CA . VAL A 1 219 ? 12.069 30.842 53.575 1.00 28.09 218 VAL A CA 1
ATOM 1511 C C . VAL A 1 219 ? 10.704 30.879 54.264 1.00 31.16 218 VAL A C 1
ATOM 1512 O O . VAL A 1 219 ? 9.769 31.536 53.785 1.00 29.17 218 VAL A O 1
ATOM 1516 N N . GLU A 1 220 ? 10.578 30.124 55.352 1.00 29.56 219 GLU A N 1
ATOM 1517 C CA . GLU A 1 220 ? 9.339 30.074 56.106 1.00 31.02 219 GLU A CA 1
ATOM 1518 C C . GLU A 1 220 ? 9.544 30.492 57.554 1.00 30.66 219 GLU A C 1
ATOM 1519 O O . GLU A 1 220 ? 10.671 30.835 57.980 1.00 31.66 219 GLU A O 1
ATOM 1525 N N . THR A 1 221 ? 8.438 30.504 58.277 1.00 28.86 220 THR A N 1
ATOM 1526 C CA . THR A 1 221 ? 8.385 30.775 59.697 1.00 32.90 220 THR A CA 1
ATOM 1527 C C . THR A 1 221 ? 7.716 29.527 60.269 1.00 34.85 220 THR A C 1
ATOM 1528 O O . THR A 1 221 ? 6.755 29.011 59.689 1.00 34.95 220 THR A O 1
ATOM 1532 N N . THR A 1 222 ? 8.288 28.963 61.328 1.00 34.93 221 THR A N 1
ATOM 1533 C CA . THR A 1 222 ? 7.742 27.740 61.925 1.00 35.83 221 THR A CA 1
ATOM 1534 C C . THR A 1 222 ? 7.269 28.131 63.322 1.00 37.19 221 THR A C 1
ATOM 1535 O O . THR A 1 222 ? 8.073 28.598 64.123 1.00 34.89 221 THR A O 1
ATOM 1539 N N . THR A 1 223 ? 5.977 27.949 63.606 1.00 36.67 222 THR A N 1
ATOM 1540 C CA . THR A 1 223 ? 5.429 28.405 64.874 1.00 38.67 222 THR A CA 1
ATOM 1541 C C . THR A 1 223 ? 5.124 27.294 65.869 1.00 40.97 222 THR A C 1
ATOM 1542 O O . THR A 1 223 ? 4.386 26.354 65.568 1.00 41.90 222 THR A O 1
ATOM 1546 N N . ALA A 1 224 ? 5.698 27.431 67.060 1.00 42.80 223 ALA A N 1
ATOM 1547 C CA . ALA A 1 224 ? 5.491 26.504 68.171 1.00 45.32 223 ALA A CA 1
ATOM 1548 C C . ALA A 1 224 ? 4.466 27.057 69.173 1.00 45.39 223 ALA A C 1
ATOM 1549 O O . ALA A 1 224 ? 4.176 28.255 69.198 1.00 43.26 223 ALA A O 1
ATOM 1551 N N . GLY A 1 225 ? 3.927 26.175 70.005 1.00 49.48 224 GLY A N 1
ATOM 1552 C CA . GLY A 1 225 ? 2.966 26.575 71.024 1.00 53.57 224 GLY A CA 1
ATOM 1553 C C . GLY A 1 225 ? 1.539 26.607 70.542 1.00 57.19 224 GLY A C 1
ATOM 1554 O O . GLY A 1 225 ? 0.695 27.258 71.154 1.00 56.59 224 GLY A O 1
ATOM 1555 N N . ASP A 1 226 ? 1.282 25.904 69.439 1.00 62.49 225 ASP A N 1
ATOM 1556 C CA . ASP A 1 226 ? -0.050 25.799 68.831 1.00 67.06 225 ASP A CA 1
ATOM 1557 C C . ASP A 1 226 ? -1.100 25.360 69.861 1.00 69.34 225 ASP A C 1
ATOM 1558 O O . ASP A 1 226 ? -2.144 26.005 70.010 1.00 69.57 225 ASP A O 1
ATOM 1563 N N . ASN A 1 227 ? -0.805 24.270 70.569 1.00 71.58 226 ASN A N 1
ATOM 1564 C CA . ASN A 1 227 ? -1.685 23.742 71.608 1.00 73.16 226 ASN A CA 1
ATOM 1565 C C . ASN A 1 227 ? -1.051 24.002 72.981 1.00 73.76 226 ASN A C 1
ATOM 1566 O O . ASN A 1 227 ? -0.093 23.322 73.350 1.00 73.55 226 ASN A O 1
ATOM 1571 N N . PRO A 1 228 ? -1.574 25.000 73.730 1.00 74.58 227 PRO A N 1
ATOM 1572 C CA . PRO A 1 228 ? -1.060 25.362 75.064 1.00 74.50 227 PRO A CA 1
ATOM 1573 C C . PRO A 1 228 ? -1.177 24.244 76.115 1.00 74.14 227 PRO A C 1
ATOM 1574 O O . PRO A 1 228 ? -0.260 24.075 76.927 1.00 74.08 227 PRO A O 1
ATOM 1578 N N . GLU A 1 229 ? -2.286 23.497 76.094 1.00 73.18 228 GLU A N 1
ATOM 1579 C CA . GLU A 1 229 ? -2.526 22.397 77.047 1.00 71.89 228 GLU A CA 1
ATOM 1580 C C . GLU A 1 229 ? -1.529 21.229 76.929 1.00 70.64 228 GLU A C 1
ATOM 1581 O O . GLU A 1 229 ? -1.218 20.579 77.931 1.00 71.45 228 GLU A O 1
ATOM 1583 N N . LEU A 1 230 ? -1.036 20.969 75.717 1.00 68.05 229 LEU A N 1
ATOM 1584 C CA . LEU A 1 230 ? -0.093 19.870 75.470 1.00 65.77 229 LEU A CA 1
ATOM 1585 C C 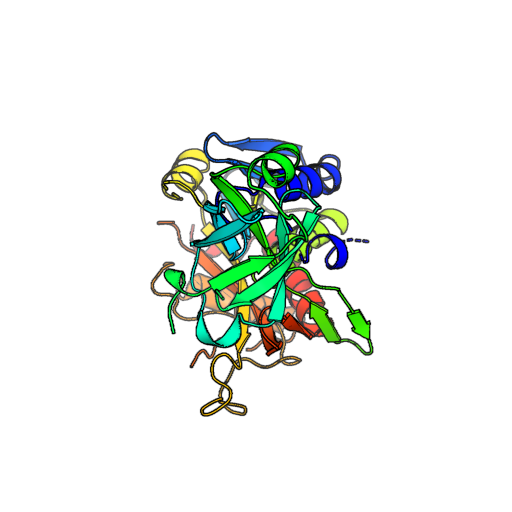. LEU A 1 230 ? 1.186 20.339 74.761 1.00 64.61 229 LEU A C 1
ATOM 1586 O O . LEU A 1 230 ? 1.842 19.558 74.061 1.00 65.19 229 LEU A O 1
ATOM 1591 N N . GLU A 1 231 ? 1.541 21.608 74.964 1.00 62.46 230 GLU A N 1
ATOM 1592 C CA . GLU A 1 231 ? 2.709 22.227 74.321 1.00 60.05 230 GLU A CA 1
ATOM 1593 C C . GLU A 1 231 ? 4.051 21.617 74.740 1.00 57.76 230 GLU A C 1
ATOM 1594 O O . GLU A 1 231 ? 4.222 21.181 75.884 1.00 58.03 230 GLU A O 1
ATOM 1600 N N . GLU A 1 232 ? 4.997 21.605 73.801 1.00 54.20 231 GLU A N 1
ATOM 1601 C CA . GLU A 1 232 ? 6.329 21.091 74.051 1.00 51.04 231 GLU A CA 1
ATOM 1602 C C . GLU A 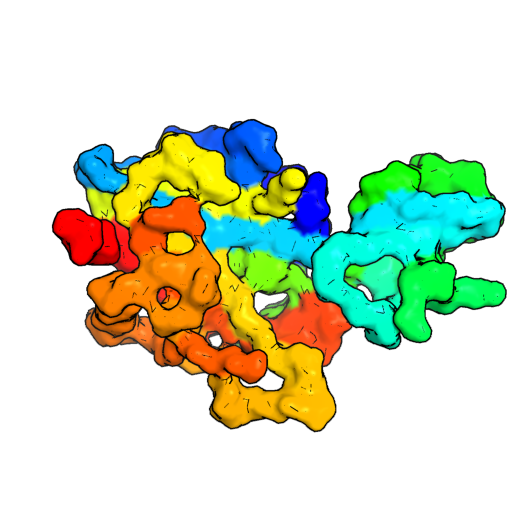1 232 ? 7.334 22.239 74.156 1.00 48.28 231 GLU A C 1
ATOM 1603 O O . GLU A 1 232 ? 7.675 22.875 73.149 1.00 48.88 231 GLU A O 1
ATOM 1609 N N . ARG A 1 233 ? 7.798 22.500 75.380 1.00 43.85 232 ARG A N 1
ATOM 1610 C CA . ARG A 1 233 ? 8.743 23.599 75.647 1.00 39.05 232 ARG A CA 1
ATOM 1611 C C . ARG A 1 233 ? 10.217 23.183 75.635 1.00 37.72 232 ARG A C 1
ATOM 1612 O O . ARG A 1 233 ? 11.101 24.035 75.785 1.00 33.99 232 ARG A O 1
ATOM 1620 N N . LYS A 1 234 ? 10.487 21.890 75.461 1.00 36.84 233 LYS A N 1
ATOM 1621 C CA . LYS A 1 234 ? 11.872 21.412 75.444 1.00 36.11 233 LYS A CA 1
ATOM 1622 C C . LYS A 1 234 ? 12.290 20.783 74.103 1.00 35.90 233 LYS A C 1
ATOM 1623 O O . LYS A 1 234 ? 13.380 21.083 73.592 1.00 35.63 233 LYS A O 1
ATOM 1629 N N . TRP A 1 235 ? 11.429 19.938 73.528 1.00 33.16 234 TRP A N 1
ATOM 1630 C CA . TRP A 1 235 ? 11.721 19.291 72.236 1.00 33.99 234 TRP A CA 1
ATOM 1631 C C . TRP A 1 235 ? 10.984 19.999 71.077 1.00 31.28 234 TRP A C 1
ATOM 1632 O O . TRP A 1 235 ? 10.092 19.443 70.445 1.00 31.46 234 TRP A O 1
ATOM 1643 N N . ALA A 1 236 ? 11.376 21.236 70.809 1.00 30.53 235 ALA A N 1
ATOM 1644 C CA . ALA A 1 236 ? 10.755 22.040 69.764 1.00 28.33 235 ALA A CA 1
ATOM 1645 C C . ALA A 1 236 ? 11.791 22.962 69.160 1.00 27.29 235 ALA A C 1
ATOM 1646 O O . ALA A 1 236 ? 12.927 22.980 69.620 1.00 29.96 235 ALA A O 1
ATOM 1648 N N . THR A 1 237 ? 11.401 23.698 68.120 1.00 26.04 236 THR A N 1
ATOM 1649 C CA . THR A 1 237 ? 12.253 24.670 67.469 1.00 30.68 236 THR A CA 1
ATOM 1650 C C . THR A 1 237 ? 12.186 25.884 68.388 1.00 31.32 236 THR A C 1
ATOM 1651 O O . THR A 1 237 ? 11.093 26.397 68.669 1.00 33.53 236 THR A O 1
ATOM 1655 N N . HIS A 1 238 ? 13.329 26.352 68.870 1.00 30.82 237 HIS A N 1
ATOM 1656 C CA . HIS A 1 238 ? 13.278 27.441 69.849 1.00 28.51 237 HIS A CA 1
ATOM 1657 C C . HIS A 1 238 ? 13.693 28.824 69.446 1.00 24.97 237 HIS A C 1
ATOM 1658 O O . HIS A 1 238 ? 14.616 29.003 68.658 1.00 28.47 237 HIS A O 1
ATOM 1665 N N . LEU A 1 239 ? 13.010 29.811 70.030 1.00 25.22 238 LEU A N 1
ATOM 1666 C CA . LEU A 1 239 ? 13.370 31.216 69.855 1.00 25.83 238 LEU A CA 1
ATOM 1667 C C . LEU A 1 239 ? 14.771 31.382 70.424 1.00 26.97 238 LEU A C 1
ATOM 1668 O O . LEU A 1 239 ? 15.061 30.883 71.509 1.00 26.97 238 LEU A O 1
ATOM 1673 N N . GLY A 1 240 ? 15.648 32.036 69.678 1.00 28.00 239 GLY A N 1
ATOM 1674 C CA . GLY A 1 240 ? 17.000 32.288 70.150 1.00 30.40 239 GLY A CA 1
ATOM 1675 C C . GLY A 1 240 ? 18.054 31.303 69.683 1.00 30.42 239 GLY A C 1
ATOM 1676 O O . GLY A 1 240 ? 19.240 31.634 69.688 1.00 31.28 239 GLY A O 1
ATOM 1677 N N . ASP A 1 241 ? 17.638 30.100 69.289 1.00 29.20 240 ASP A N 1
ATOM 1678 C CA . ASP A 1 241 ? 18.590 29.073 68.824 1.00 30.02 240 ASP A CA 1
ATOM 1679 C C . ASP A 1 241 ? 18.979 29.151 67.330 1.00 29.97 240 ASP A C 1
ATOM 1680 O O . ASP A 1 241 ? 19.713 28.293 66.840 1.00 29.32 240 ASP A O 1
ATOM 1685 N N . GLY A 1 242 ? 18.492 30.175 66.624 1.00 28.10 241 GLY A N 1
ATOM 1686 C CA . GLY A 1 242 ? 18.837 30.409 65.216 1.00 27.64 241 GLY A CA 1
ATOM 1687 C C . GLY A 1 242 ? 17.828 29.889 64.205 1.00 27.15 241 GLY A C 1
ATOM 1688 O O . GLY A 1 242 ? 16.820 29.303 64.580 1.00 28.80 241 GLY A O 1
ATOM 1689 N N . PRO A 1 243 ? 18.059 30.168 62.910 1.00 27.68 242 PRO A N 1
ATOM 1690 C CA . PRO A 1 243 ? 17.155 29.616 61.914 1.00 25.11 242 PRO A CA 1
ATOM 1691 C C . PRO A 1 243 ? 17.192 28.096 61.938 1.00 26.00 242 PRO A C 1
ATOM 1692 O O . PRO A 1 243 ? 18.267 27.495 62.164 1.00 24.09 242 PRO A O 1
ATOM 1696 N N . ALA A 1 244 ? 16.034 27.492 61.685 1.00 22.42 243 ALA A N 1
ATOM 1697 C CA . ALA A 1 244 ? 15.853 26.036 61.640 1.00 24.71 243 ALA A CA 1
ATOM 1698 C C . ALA A 1 244 ? 16.086 25.539 60.228 1.00 26.73 243 ALA A C 1
ATOM 1699 O O . ALA A 1 244 ? 15.544 26.102 59.288 1.00 29.11 243 ALA A O 1
ATOM 1701 N N . ILE A 1 245 ? 16.865 24.466 60.080 1.00 27.78 244 ILE A N 1
ATOM 1702 C CA . ILE A 1 245 ? 17.172 23.896 58.763 1.00 26.17 244 ILE A CA 1
ATOM 1703 C C . ILE A 1 245 ? 16.359 22.600 58.655 1.00 29.77 244 ILE A C 1
ATOM 1704 O O . ILE A 1 245 ? 16.542 21.680 59.449 1.00 32.76 244 ILE A O 1
ATOM 1709 N N . THR A 1 246 ? 15.392 22.566 57.736 1.00 28.48 245 THR A N 1
ATOM 1710 C CA . THR A 1 246 ? 14.551 21.406 57.558 1.00 29.28 245 THR A CA 1
ATOM 1711 C C . THR A 1 246 ? 15.299 20.233 56.922 1.00 31.43 245 THR A C 1
ATOM 1712 O O . THR A 1 246 ? 16.021 20.395 55.938 1.00 32.02 245 THR A O 1
ATOM 1716 N N . PHE A 1 247 ? 15.119 19.050 57.495 1.00 33.13 246 PHE A N 1
ATOM 1717 C CA . PHE A 1 247 ? 15.748 17.829 56.983 1.00 33.66 246 PHE A CA 1
ATOM 1718 C C . PHE A 1 247 ? 14.789 17.059 56.060 1.00 33.12 246 PHE A C 1
ATOM 1719 O O . PHE A 1 247 ? 15.204 16.519 55.040 1.00 32.55 246 PHE A O 1
ATOM 1727 N N . TYR A 1 248 ? 13.517 17.013 56.440 1.00 33.00 247 TYR A N 1
ATOM 1728 C CA . TYR A 1 248 ? 12.478 16.357 55.679 1.00 35.41 247 TYR A CA 1
ATOM 1729 C C . TYR A 1 248 ? 11.251 17.256 55.701 1.00 39.20 247 TYR A C 1
ATOM 1730 O O . TYR A 1 248 ? 10.888 17.773 56.766 1.00 40.17 247 TYR A O 1
ATOM 1739 N N . HIS A 1 249 ? 10.594 17.413 54.549 1.00 40.87 248 HIS A N 1
ATOM 1740 C CA . HIS A 1 249 ? 9.442 18.306 54.454 1.00 44.30 248 HIS A CA 1
ATOM 1741 C C . HIS A 1 249 ? 8.206 17.673 53.815 1.00 47.96 248 HIS A C 1
ATOM 1742 O O . HIS A 1 249 ? 7.095 18.174 54.007 1.00 50.20 248 HIS A O 1
ATOM 1749 N N . ARG A 1 250 ? 8.398 16.590 53.059 1.00 50.35 249 ARG A N 1
ATOM 1750 C CA . ARG A 1 250 ? 7.307 15.848 52.362 1.00 53.02 249 ARG A CA 1
ATOM 1751 C C . ARG A 1 250 ? 6.702 16.627 51.199 1.00 54.77 249 ARG A C 1
ATOM 1752 O O . ARG A 1 250 ? 6.173 16.033 50.258 1.00 55.45 249 ARG A O 1
ATOM 1755 N N . GLY A 1 251 ? 6.762 17.954 51.291 1.00 56.08 250 GLY A N 1
ATOM 1756 C CA . GLY A 1 251 ? 6.277 18.843 50.238 1.00 56.39 250 GLY A CA 1
ATOM 1757 C C . GLY A 1 251 ? 7.402 19.238 49.294 1.00 56.51 250 GLY A C 1
ATOM 1758 O O . GLY A 1 251 ? 7.152 19.568 48.136 1.00 57.12 250 GLY A O 1
ATOM 1759 N N . TYR A 1 252 ? 8.642 19.199 49.789 1.00 56.34 251 TYR A N 1
ATOM 1760 C CA . TYR A 1 252 ? 9.823 19.553 48.989 1.00 55.23 251 TYR A CA 1
ATOM 1761 C C . TYR A 1 252 ? 10.895 18.457 48.999 1.00 53.34 251 TYR A C 1
ATOM 1762 O O . TYR A 1 252 ? 11.170 17.859 50.036 1.00 53.39 251 TYR A O 1
ATOM 1771 N N . VAL A 1 253 ? 11.479 18.190 47.832 1.00 50.72 252 VAL A N 1
ATOM 1772 C CA . VAL A 1 253 ? 12.554 17.224 47.717 1.00 47.01 252 VAL A CA 1
ATOM 1773 C C . VAL A 1 253 ? 13.804 17.943 48.206 1.00 44.05 252 VAL A C 1
ATOM 1774 O O . VAL A 1 253 ? 14.335 18.805 47.500 1.00 44.46 252 VAL A O 1
ATOM 1778 N N . ILE A 1 254 ? 14.226 17.608 49.433 1.00 39.06 253 ILE A N 1
ATOM 1779 C CA . ILE A 1 254 ? 15.432 18.154 50.095 1.00 35.93 253 ILE A CA 1
ATOM 1780 C C . ILE A 1 254 ? 16.556 17.120 50.114 1.00 35.05 253 ILE A C 1
ATOM 1781 O O . ILE A 1 254 ? 16.725 16.407 51.112 1.00 32.82 253 ILE A O 1
ATOM 1786 N N . PRO A 1 255 ? 17.338 17.058 49.021 1.00 34.71 254 PRO A N 1
ATOM 1787 C CA . PRO A 1 255 ? 18.453 16.126 48.917 1.00 33.83 254 PRO A CA 1
ATOM 1788 C C . PRO A 1 255 ? 19.503 16.400 49.977 1.00 31.67 254 PRO A C 1
ATOM 1789 O O . PRO A 1 255 ? 19.637 17.529 50.437 1.00 30.23 254 PRO A O 1
ATOM 1793 N N . LYS A 1 256 ? 20.235 15.363 50.356 1.00 32.66 255 LYS A N 1
ATOM 1794 C CA . LYS A 1 256 ? 21.248 15.478 51.390 1.00 33.17 255 LYS A CA 1
ATOM 1795 C C . LYS A 1 256 ? 22.254 16.576 51.053 1.00 34.33 255 LYS A C 1
ATOM 1796 O O . LYS A 1 256 ? 22.659 17.326 51.942 1.00 35.42 255 LYS A O 1
ATOM 1799 N N . GLU A 1 257 ? 22.618 16.679 49.772 1.00 33.27 256 GLU A N 1
ATOM 1800 C CA . GLU A 1 257 ? 23.604 17.642 49.284 1.00 35.19 256 GLU A CA 1
ATOM 1801 C C . GLU A 1 257 ? 23.232 19.064 49.633 1.00 35.28 256 GLU A C 1
ATOM 1802 O O . GLU A 1 257 ? 24.091 19.866 50.025 1.00 36.74 256 GLU A O 1
ATOM 1808 N N . ILE A 1 258 ? 21.952 19.378 49.469 1.00 33.70 257 ILE A N 1
ATOM 1809 C CA . ILE A 1 258 ? 21.443 20.698 49.784 1.00 33.75 257 ILE A CA 1
ATOM 1810 C C . ILE A 1 258 ? 21.379 20.912 51.290 1.00 33.49 257 ILE A C 1
ATOM 1811 O O . ILE A 1 258 ? 21.833 21.941 51.783 1.00 36.04 257 ILE A O 1
ATOM 1816 N N . PHE A 1 259 ? 20.822 19.944 52.019 1.00 33.30 258 PHE A N 1
ATOM 1817 C CA . PHE A 1 259 ? 20.745 20.057 53.467 1.00 31.27 258 PHE A CA 1
ATOM 1818 C C . PHE A 1 259 ? 22.134 20.370 54.038 1.00 30.90 258 PHE A C 1
ATOM 1819 O O . PHE A 1 259 ? 22.301 21.321 54.800 1.00 31.98 258 PHE A O 1
ATOM 1827 N N . GLN A 1 260 ? 23.125 19.587 53.621 1.00 29.33 259 GLN A N 1
ATOM 1828 C CA . GLN A 1 260 ? 24.486 19.695 54.121 1.00 30.35 259 GLN A CA 1
ATOM 1829 C C . GLN A 1 260 ? 25.174 20.991 53.730 1.00 29.50 259 GLN A C 1
ATOM 1830 O O . GLN A 1 260 ? 25.941 21.527 54.518 1.00 27.64 259 GLN A O 1
ATOM 1836 N N . THR A 1 261 ? 24.904 21.487 52.522 1.00 29.64 260 THR A N 1
ATOM 1837 C CA . THR A 1 261 ? 25.462 22.764 52.070 1.00 29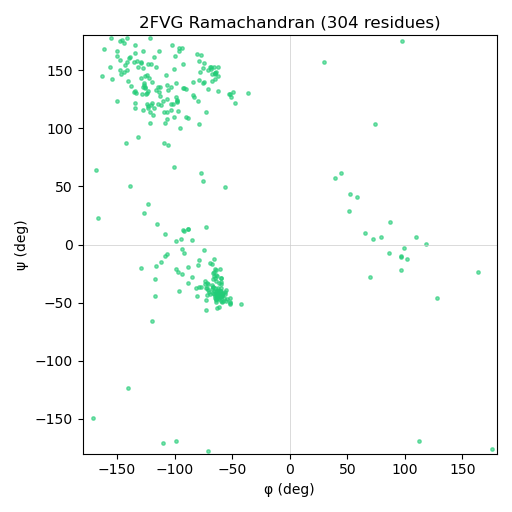.75 260 THR A CA 1
ATOM 1838 C C . THR A 1 261 ? 24.986 23.889 52.969 1.00 29.55 260 THR A C 1
ATOM 1839 O O . THR A 1 261 ? 25.768 24.770 53.345 1.00 30.52 260 THR A O 1
ATOM 1843 N N . ILE A 1 262 ? 23.700 23.865 53.305 1.00 28.15 261 ILE A N 1
ATOM 1844 C CA . ILE A 1 262 ? 23.128 24.884 54.163 1.00 26.44 261 ILE A CA 1
ATOM 1845 C C . ILE A 1 262 ? 23.763 24.837 55.560 1.00 26.60 261 ILE A C 1
ATOM 1846 O O . ILE A 1 262 ? 24.178 25.857 56.109 1.00 27.93 261 ILE A O 1
ATOM 1851 N N . VAL A 1 263 ? 23.865 23.642 56.114 1.00 26.60 262 VAL A N 1
ATOM 1852 C CA . VAL A 1 263 ? 24.470 23.451 57.429 1.00 28.43 262 VAL A CA 1
ATOM 1853 C C . VAL A 1 263 ? 25.932 23.883 57.438 1.00 27.40 262 VAL A C 1
ATOM 1854 O O . VAL A 1 263 ? 26.369 24.589 58.347 1.00 26.81 262 VAL A O 1
ATOM 1858 N N . ASP A 1 264 ? 26.687 23.456 56.437 1.00 28.01 263 ASP A N 1
ATOM 1859 C CA . ASP A 1 264 ? 28.110 23.815 56.377 1.00 28.93 263 ASP A CA 1
ATOM 1860 C C . ASP A 1 264 ? 28.290 25.328 56.206 1.00 28.89 263 ASP A C 1
ATOM 1861 O O . ASP A 1 264 ? 29.138 25.926 56.852 1.00 31.24 263 ASP A O 1
ATOM 1866 N N . THR A 1 265 ? 27.443 25.947 55.384 1.00 31.60 264 THR A N 1
ATOM 1867 C CA . THR A 1 265 ? 27.465 27.398 55.156 1.00 30.21 264 THR A CA 1
ATOM 1868 C C . THR A 1 265 ? 27.255 28.130 56.474 1.00 31.42 264 THR A C 1
ATOM 1869 O O . THR A 1 265 ? 27.928 29.120 56.769 1.00 33.03 264 THR A O 1
ATOM 1873 N N . ALA A 1 266 ? 26.305 27.643 57.259 1.00 32.52 265 ALA A N 1
ATOM 1874 C CA . ALA A 1 266 ? 26.026 28.192 58.578 1.00 32.86 265 ALA A CA 1
ATOM 1875 C C . ALA A 1 266 ? 27.243 28.065 59.495 1.00 33.56 265 ALA A C 1
ATOM 1876 O O . ALA A 1 266 ? 27.699 29.064 60.065 1.00 32.77 265 ALA A O 1
ATOM 1878 N N . LYS A 1 267 ? 27.771 26.841 59.619 1.00 32.36 266 LYS A N 1
ATOM 1879 C CA . LYS A 1 267 ? 28.910 26.565 60.491 1.00 35.27 266 LYS A CA 1
ATOM 1880 C C . LYS A 1 267 ? 30.152 27.347 60.107 1.00 33.55 266 LYS A C 1
ATOM 1881 O O . LYS A 1 267 ? 30.866 27.821 60.975 1.00 34.60 266 LYS A O 1
ATOM 1887 N N . ASN A 1 268 ? 30.410 27.478 58.810 1.00 34.00 267 ASN A N 1
ATOM 1888 C CA . ASN A 1 268 ? 31.608 28.175 58.334 1.00 32.40 267 ASN A CA 1
ATOM 1889 C C . ASN A 1 268 ? 31.466 29.690 58.391 1.00 32.55 267 ASN A C 1
ATOM 1890 O O . ASN A 1 268 ? 32.458 30.410 58.272 1.00 34.17 267 ASN A O 1
ATOM 1895 N N . ASN A 1 269 ? 30.241 30.174 58.578 1.00 32.56 268 ASN A N 1
ATOM 1896 C CA . ASN A 1 269 ? 30.038 31.610 58.702 1.00 33.78 268 ASN A CA 1
ATOM 1897 C C . ASN A 1 269 ? 29.680 32.044 60.119 1.00 35.04 268 ASN A C 1
ATOM 1898 O O . ASN A 1 269 ? 29.335 33.205 60.348 1.00 35.63 268 ASN A O 1
ATOM 1903 N N . ASP A 1 270 ? 29.781 31.103 61.060 1.00 35.67 269 ASP A N 1
ATOM 1904 C CA . ASP A 1 270 ? 29.486 31.338 62.482 1.00 35.88 269 ASP A CA 1
ATOM 1905 C C . ASP A 1 270 ? 28.046 31.828 62.696 1.00 35.52 269 ASP A C 1
ATOM 1906 O O . ASP A 1 270 ? 27.785 32.738 63.504 1.00 33.71 269 ASP A O 1
ATOM 1911 N N . ILE A 1 271 ? 27.122 31.217 61.954 1.00 32.77 270 ILE A N 1
ATOM 1912 C CA . ILE A 1 271 ? 25.714 31.559 62.043 1.00 31.39 270 ILE A CA 1
ATOM 1913 C C . ILE A 1 271 ? 25.041 30.453 62.852 1.00 31.44 270 ILE A C 1
ATOM 1914 O O . ILE A 1 271 ? 25.140 29.291 62.472 1.00 31.56 270 ILE A O 1
ATOM 1919 N N . PRO A 1 272 ? 24.401 30.810 63.985 1.00 29.86 271 PRO A N 1
ATOM 1920 C CA . PRO A 1 272 ? 23.705 29.817 64.793 1.00 30.42 271 PRO A CA 1
ATOM 1921 C C . PRO A 1 272 ? 22.540 29.249 64.015 1.00 30.30 271 PRO A C 1
ATOM 1922 O O . PRO A 1 272 ? 21.860 29.978 63.273 1.00 31.43 271 PRO A O 1
ATOM 1926 N N . PHE A 1 273 ? 22.300 27.955 64.173 1.00 29.72 272 PHE A N 1
ATOM 1927 C CA . PHE A 1 273 ? 21.174 27.331 63.486 1.00 26.32 272 PHE A CA 1
ATOM 1928 C C . PHE A 1 273 ? 20.718 26.199 64.356 1.00 28.86 272 PHE A C 1
ATOM 1929 O O . PHE A 1 273 ? 21.429 25.827 65.290 1.00 28.76 272 PHE A O 1
ATOM 1937 N N . GLN A 1 274 ? 19.536 25.667 64.064 1.00 27.08 273 GLN A N 1
ATOM 1938 C CA . GLN A 1 274 ? 19.037 24.510 64.800 1.00 29.33 273 GLN A CA 1
ATOM 1939 C C . GLN A 1 274 ? 18.365 23.599 63.805 1.00 27.82 273 GLN A C 1
ATOM 1940 O O . GLN A 1 274 ? 18.133 24.008 62.673 1.00 27.89 273 GLN A O 1
ATOM 1954 N N . LYS A 1 276 ? 15.107 21.542 62.553 1.00 30.61 275 LYS A N 1
ATOM 1955 C CA . LYS A 1 276 ? 13.707 21.808 62.570 1.00 32.33 275 LYS A CA 1
ATOM 1956 C C . LYS A 1 276 ? 13.018 20.695 63.372 1.00 35.48 275 LYS A C 1
ATOM 1957 O O . LYS A 1 276 ? 13.147 19.511 63.040 1.00 36.88 275 LYS A O 1
ATOM 1963 N N . ARG A 1 277 ? 12.337 21.073 64.453 1.00 35.01 276 ARG A N 1
ATOM 1964 C CA . ARG A 1 277 ? 11.573 20.136 65.282 1.00 36.55 276 ARG A CA 1
ATOM 1965 C C . ARG A 1 277 ? 10.147 20.622 65.335 1.00 41.11 276 ARG A C 1
ATOM 1966 O O . ARG A 1 277 ? 9.888 21.717 65.832 1.00 45.06 276 ARG A O 1
ATOM 1974 N N . ARG A 1 278 ? 9.219 19.822 64.821 1.00 44.48 277 ARG A N 1
ATOM 1975 C CA . ARG A 1 278 ? 7.808 20.196 64.808 1.00 45.60 277 ARG A CA 1
ATOM 1976 C C . ARG A 1 278 ? 6.994 19.128 65.511 1.00 46.87 277 ARG A C 1
ATOM 1977 O O . ARG A 1 278 ? 7.140 17.947 65.191 1.00 47.77 277 ARG A O 1
ATOM 1982 N N . THR A 1 279 ? 6.136 19.532 66.452 1.00 48.63 278 THR A N 1
ATOM 1983 C CA . THR A 1 279 ? 5.274 18.579 67.196 1.00 50.21 278 THR A CA 1
ATOM 1984 C C . THR A 1 279 ? 4.118 18.009 66.359 1.00 50.30 278 THR A C 1
ATOM 1985 O O . THR A 1 279 ? 3.658 18.631 65.395 1.00 50.40 278 THR A O 1
ATOM 1987 N N . TYR A 1 293 ? 7.337 21.830 44.257 1.00 45.39 292 TYR A N 1
ATOM 1988 C CA . TYR A 1 293 ? 8.038 22.477 43.148 1.00 45.36 292 TYR A CA 1
ATOM 1989 C C . TYR A 1 293 ? 8.537 21.525 42.058 1.00 43.67 292 TYR A C 1
ATOM 1990 O O . TYR A 1 293 ? 8.379 21.807 40.870 1.00 43.96 292 TYR A O 1
ATOM 1999 N N . GLY A 1 294 ? 9.160 20.419 42.459 1.00 42.14 293 GLY A N 1
ATOM 2000 C CA . GLY A 1 294 ? 9.710 19.454 41.505 1.00 39.49 293 GLY A CA 1
ATOM 2001 C C . GLY A 1 294 ? 11.209 19.621 41.286 1.00 37.86 293 GLY A C 1
ATOM 2002 O O . GLY A 1 294 ? 11.819 18.856 40.542 1.00 38.46 293 GLY A O 1
ATOM 2003 N N . VAL A 1 295 ? 11.796 20.634 41.919 1.00 33.63 294 VAL A N 1
ATOM 2004 C CA . VAL A 1 295 ? 13.232 20.868 41.840 1.00 31.57 294 VAL A CA 1
ATOM 2005 C C . VAL A 1 295 ? 13.850 20.693 43.232 1.00 29.00 294 VAL A C 1
ATOM 2006 O O . VAL A 1 295 ? 13.169 20.871 44.235 1.00 27.96 294 VAL A O 1
ATOM 2010 N N . PRO A 1 296 ? 15.138 20.324 43.295 1.00 29.30 295 PRO A N 1
ATOM 2011 C CA . PRO A 1 296 ? 15.843 20.184 44.567 1.00 27.01 295 PRO A CA 1
ATOM 2012 C C . PRO A 1 296 ? 15.655 21.460 45.372 1.00 25.54 295 PRO A C 1
ATOM 2013 O O . PRO A 1 296 ? 15.860 22.544 44.852 1.00 27.69 295 PRO A O 1
ATOM 2017 N N . ALA A 1 297 ? 15.249 21.342 46.629 1.00 26.93 296 ALA A N 1
ATOM 2018 C CA . ALA A 1 297 ? 15.034 22.523 47.448 1.00 25.33 296 ALA A CA 1
ATOM 2019 C C . ALA A 1 297 ? 15.543 22.364 48.857 1.00 27.07 296 ALA A C 1
ATOM 2020 O O . ALA A 1 297 ? 15.779 21.250 49.327 1.00 30.82 296 ALA A O 1
ATOM 2022 N N . GLY A 1 298 ? 15.735 23.498 49.514 1.00 25.58 297 GLY A N 1
ATOM 2023 C CA . GLY A 1 298 ? 16.081 23.560 50.913 1.00 25.78 297 GLY A CA 1
ATOM 2024 C C . GLY A 1 298 ? 14.994 24.406 51.564 1.00 28.34 297 GLY A C 1
ATOM 2025 O O . GLY A 1 298 ? 14.316 25.208 50.883 1.00 29.17 297 GLY A O 1
ATOM 2026 N N . VAL A 1 299 ? 14.779 24.204 52.861 1.00 26.66 298 VAL A N 1
ATOM 2027 C CA . VAL A 1 299 ? 13.824 25.023 53.610 1.00 24.14 298 VAL A CA 1
ATOM 2028 C C . VAL A 1 299 ? 14.538 25.561 54.839 1.00 24.21 298 VAL A C 1
ATOM 2029 O O . VAL A 1 299 ? 15.209 24.810 55.566 1.00 24.28 298 VAL A O 1
ATOM 2033 N N . ILE A 1 300 ? 14.426 26.867 55.039 1.00 24.55 299 ILE A N 1
ATOM 2034 C CA . ILE A 1 300 ? 14.991 27.563 56.182 1.00 25.76 299 ILE A CA 1
ATOM 2035 C C . ILE A 1 300 ? 13.864 28.332 56.887 1.00 27.49 299 ILE A C 1
ATOM 2036 O O . ILE A 1 300 ? 13.085 29.052 56.247 1.00 28.85 299 ILE A O 1
ATOM 2041 N N . SER A 1 301 ? 13.757 28.164 58.198 1.00 25.97 300 SER A N 1
ATOM 2042 C CA . SER A 1 301 ? 12.686 28.811 58.927 1.00 27.43 300 SER A CA 1
ATOM 2043 C C . SER A 1 301 ? 13.142 29.646 60.114 1.00 28.42 300 SER A C 1
ATOM 2044 O O . SER A 1 301 ? 14.047 29.257 60.866 1.00 31.69 300 SER A O 1
ATOM 2047 N N . THR A 1 302 ? 12.508 30.796 60.267 1.00 26.53 301 THR A N 1
ATOM 2048 C CA . THR A 1 302 ? 12.673 31.621 61.445 1.00 26.55 301 THR A CA 1
ATOM 2049 C C . THR A 1 302 ? 11.706 31.025 62.495 1.00 24.12 301 THR A C 1
ATOM 2050 O O . THR A 1 302 ? 10.526 30.818 62.211 1.00 24.00 301 THR A O 1
ATOM 2054 N N . PRO A 1 303 ? 12.208 30.703 63.699 1.00 24.48 302 PRO A N 1
ATOM 2055 C CA . PRO A 1 303 ? 11.308 30.192 64.750 1.00 23.04 302 PRO A CA 1
ATOM 2056 C C . PRO A 1 303 ? 10.330 31.276 65.217 1.00 23.79 302 PRO A C 1
ATOM 2057 O O . PRO A 1 303 ? 10.669 32.453 65.217 1.00 26.55 302 PRO A O 1
ATOM 2061 N N . ALA A 1 304 ? 9.122 30.869 65.592 1.00 24.32 303 ALA A N 1
ATOM 2062 C CA . ALA A 1 304 ? 8.125 31.772 66.154 1.00 22.82 303 ALA A CA 1
ATOM 2063 C C . ALA A 1 304 ? 7.434 30.963 67.243 1.00 24.17 303 ALA A C 1
ATOM 2064 O O . ALA A 1 304 ? 7.453 29.744 67.198 1.00 22.46 303 ALA A O 1
ATOM 2066 N N . ARG A 1 305 ? 6.830 31.629 68.221 1.00 23.83 304 ARG A N 1
ATOM 2067 C CA . ARG A 1 305 ? 6.073 30.938 69.255 1.00 24.13 304 ARG A CA 1
ATOM 2068 C C . ARG A 1 305 ? 4.758 31.666 69.466 1.00 23.71 304 ARG A C 1
ATOM 2069 O O . ARG A 1 305 ? 4.759 32.879 69.640 1.00 23.50 304 ARG A O 1
ATOM 2077 N N . TYR A 1 306 ? 3.636 30.951 69.495 1.00 27.22 305 TYR A N 1
ATOM 2078 C CA . TYR A 1 306 ? 2.355 31.637 69.739 1.00 28.86 305 TYR A CA 1
ATOM 2079 C C . TYR A 1 306 ? 2.291 32.253 71.126 1.00 28.08 305 TYR A C 1
ATOM 2080 O O . TYR A 1 306 ? 2.899 31.755 72.070 1.00 26.48 305 TYR A O 1
ATOM 2089 N N . ILE A 1 307 ? 1.597 33.375 71.226 1.00 28.85 306 ILE A N 1
ATOM 2090 C CA . ILE A 1 307 ? 1.336 33.993 72.516 1.00 30.59 306 ILE A CA 1
ATOM 2091 C C . ILE A 1 307 ? -0.187 34.041 72.685 1.00 34.00 306 ILE A C 1
ATOM 2092 O O . ILE A 1 307 ? -0.743 33.343 73.540 1.00 38.99 306 ILE A O 1
ATOM 2097 N N . HIS A 1 308 ? -0.882 34.809 71.871 1.00 34.08 307 HIS A N 1
ATOM 2098 C CA . HIS A 1 308 ? -2.329 34.767 71.934 1.00 35.92 307 HIS A CA 1
ATOM 2099 C C . HIS A 1 308 ? -2.806 34.882 70.499 1.00 36.68 307 HIS A C 1
ATOM 2100 O O . HIS A 1 308 ? -3.042 35.985 70.014 1.00 37.45 307 HIS A O 1
ATOM 2102 N N . SER A 1 309 ? -2.915 33.739 69.817 1.00 39.17 308 SER A N 1
ATOM 2103 C CA . SER A 1 309 ? -3.351 33.690 68.401 1.00 41.11 308 SER A CA 1
ATOM 2104 C C . SER A 1 309 ? -4.417 34.783 68.193 1.00 39.50 308 SER A C 1
ATOM 2105 O O . SER A 1 309 ? -5.392 34.829 68.950 1.00 40.22 308 SER A O 1
ATOM 2108 N N . PRO A 1 310 ? -4.280 35.629 67.141 1.00 37.34 309 PRO A N 1
ATOM 2109 C CA . PRO A 1 310 ? -3.395 35.685 65.959 1.00 33.79 309 PRO A CA 1
ATOM 2110 C C . PRO A 1 310 ? -1.912 35.955 66.185 1.00 29.20 309 PRO A C 1
ATOM 2111 O O . PRO A 1 310 ? -1.109 35.697 65.300 1.00 29.94 309 PRO A O 1
ATOM 2115 N N . ASN A 1 311 ? -1.538 36.453 67.348 1.00 25.96 310 ASN A N 1
ATOM 2116 C CA . ASN A 1 311 ? -0.136 36.812 67.575 1.00 23.67 310 ASN A CA 1
ATOM 2117 C C . ASN A 1 311 ? 0.865 35.712 67.873 1.00 23.18 310 ASN A C 1
ATOM 2118 O O . ASN A 1 311 ? 0.539 34.689 68.483 1.00 23.92 310 ASN A O 1
ATOM 2123 N N . SER A 1 312 ? 2.092 35.946 67.432 1.00 21.16 311 SER A N 1
ATOM 2124 C CA . SER A 1 312 ? 3.198 35.082 67.778 1.00 20.38 311 SER A CA 1
ATOM 2125 C C . SER A 1 312 ? 4.417 35.953 68.023 1.00 21.39 311 SER A C 1
ATOM 2126 O O . SER A 1 312 ? 4.355 37.172 67.849 1.00 21.16 311 SER A O 1
ATOM 2129 N N . ILE A 1 313 ? 5.524 35.321 68.407 1.00 20.25 312 ILE A N 1
ATOM 2130 C CA . ILE A 1 313 ? 6.737 36.018 68.796 1.00 20.58 312 ILE A CA 1
ATOM 2131 C C . ILE A 1 313 ? 7.915 35.538 67.993 1.00 21.50 312 ILE A C 1
ATOM 2132 O O . ILE A 1 313 ? 8.069 34.339 67.801 1.00 20.35 312 ILE A O 1
ATOM 2137 N N . ILE A 1 314 ? 8.740 36.462 67.500 1.00 22.46 313 ILE A N 1
ATOM 2138 C CA . ILE A 1 314 ? 10.000 36.058 66.885 1.00 22.02 313 ILE A CA 1
ATOM 2139 C C . ILE A 1 314 ? 11.154 36.710 67.648 1.00 22.58 313 ILE A C 1
ATOM 2140 O O . ILE A 1 314 ? 10.978 37.746 68.297 1.00 18.08 313 ILE A O 1
ATOM 2145 N N . ASP A 1 315 ? 12.323 36.092 67.576 1.00 21.55 314 ASP A N 1
ATOM 2146 C CA . ASP A 1 315 ? 13.503 36.609 68.215 1.00 22.70 314 ASP A CA 1
ATOM 2147 C C . ASP A 1 315 ? 14.236 37.311 67.091 1.00 23.67 314 ASP A C 1
ATOM 2148 O O . ASP A 1 315 ? 14.456 36.714 66.034 1.00 23.25 314 ASP A O 1
ATOM 2153 N N . LEU A 1 316 ? 14.583 38.581 67.293 1.00 23.81 315 LEU A N 1
ATOM 2154 C CA . LEU A 1 316 ? 15.281 39.354 66.258 1.00 24.14 315 LEU A CA 1
ATOM 2155 C C . LEU A 1 316 ? 16.703 38.857 65.935 1.00 26.35 315 LEU A C 1
ATOM 2156 O O . LEU A 1 316 ? 17.193 39.076 64.828 1.00 27.76 315 LEU A O 1
ATOM 2161 N N . ASN A 1 317 ? 17.375 38.213 66.882 1.00 24.55 316 ASN A N 1
ATOM 2162 C CA . ASN A 1 317 ? 18.677 37.638 66.558 1.00 25.71 316 ASN A CA 1
ATOM 2163 C C . ASN A 1 317 ? 18.503 36.482 65.574 1.00 23.92 316 ASN A C 1
ATOM 2164 O O . ASN A 1 317 ? 19.317 36.306 64.671 1.00 24.38 316 ASN A O 1
ATOM 2169 N N . ASP A 1 318 ? 17.445 35.691 65.751 1.00 24.92 317 ASP A N 1
ATOM 2170 C CA . ASP A 1 318 ? 17.155 34.587 64.827 1.00 23.79 317 ASP A CA 1
ATOM 2171 C C . ASP A 1 318 ? 16.847 35.151 63.446 1.00 23.87 317 ASP A C 1
ATOM 2172 O O . ASP A 1 318 ? 17.322 34.648 62.442 1.00 24.64 317 ASP A O 1
ATOM 2177 N N . TYR A 1 319 ? 15.987 36.162 63.404 1.00 23.53 318 TYR A N 1
ATOM 2178 C CA . TYR A 1 319 ? 15.657 36.836 62.157 1.00 23.50 318 TYR A CA 1
ATOM 2179 C C . TYR A 1 319 ? 16.921 37.297 61.395 1.00 24.23 318 TYR A C 1
ATOM 2180 O O . TYR A 1 319 ? 17.035 37.098 60.170 1.00 22.69 318 TYR A O 1
ATOM 2189 N N . GLU A 1 320 ? 17.857 37.910 62.120 1.00 24.63 319 GLU A N 1
ATOM 2190 C CA . GLU A 1 320 ? 19.095 38.413 61.539 1.00 24.70 319 GLU A CA 1
ATOM 2191 C C . GLU A 1 320 ? 19.973 37.309 61.007 1.00 24.99 319 GLU A C 1
ATOM 2192 O O . GLU A 1 320 ? 20.653 37.483 59.994 1.00 25.75 319 GLU A O 1
ATOM 2198 N N . ASN A 1 321 ? 19.991 36.186 61.713 1.00 24.95 320 ASN A N 1
ATOM 2199 C CA . ASN A 1 321 ? 20.785 35.042 61.293 1.00 23.65 320 ASN A CA 1
ATOM 2200 C C . ASN A 1 321 ? 20.209 34.340 60.080 1.00 25.28 320 ASN A C 1
ATOM 2201 O O . ASN A 1 321 ? 20.958 33.781 59.265 1.00 25.81 320 ASN A O 1
ATOM 2206 N N . THR A 1 322 ? 18.882 34.352 59.981 1.00 20.83 321 THR A N 1
ATOM 2207 C CA . THR A 1 322 ? 18.188 33.820 58.813 1.00 23.61 321 THR A CA 1
ATOM 2208 C C . THR A 1 322 ? 18.576 34.664 57.594 1.00 24.54 321 THR A C 1
ATOM 2209 O O . THR A 1 322 ? 18.961 34.123 56.547 1.00 25.78 321 THR A O 1
ATOM 2213 N N . LYS A 1 323 ? 18.484 35.987 57.736 1.00 23.59 322 LYS A N 1
ATOM 2214 C CA . LYS A 1 323 ? 18.873 36.914 56.685 1.00 21.47 322 LYS A CA 1
ATOM 2215 C C . LYS A 1 323 ? 20.351 36.711 56.317 1.00 22.87 322 LYS A C 1
ATOM 2216 O O . LYS A 1 323 ? 20.698 36.703 55.135 1.00 22.45 322 LYS A O 1
ATOM 2222 N N . LYS A 1 324 ? 21.230 36.566 57.312 1.00 23.89 323 LYS A N 1
ATOM 2223 C CA . LYS A 1 324 ? 22.656 36.338 57.032 1.00 23.69 323 LYS A CA 1
ATOM 2224 C C . LYS A 1 324 ? 22.849 35.069 56.215 1.00 21.92 323 LYS A C 1
ATOM 2225 O O . LYS A 1 324 ? 23.549 35.071 55.226 1.00 23.00 323 LYS A O 1
ATOM 2231 N N . LEU A 1 325 ? 22.224 33.982 56.647 1.00 22.42 324 LEU A N 1
ATOM 2232 C CA . LEU A 1 325 ? 22.317 32.686 55.971 1.00 24.26 324 LEU A CA 1
ATOM 2233 C C . LEU A 1 325 ? 21.826 32.713 54.519 1.00 23.64 324 LEU A C 1
ATOM 2234 O O . LEU A 1 325 ? 22.474 32.164 53.645 1.00 24.86 324 LEU A O 1
ATOM 2239 N N . ILE A 1 326 ? 20.683 33.334 54.270 1.00 22.90 325 ILE A N 1
ATOM 2240 C CA . ILE A 1 326 ? 20.151 33.449 52.922 1.00 22.66 325 ILE A CA 1
ATOM 2241 C C . ILE A 1 326 ? 21.131 34.266 52.057 1.00 24.60 325 ILE A C 1
ATOM 2242 O O . ILE A 1 326 ? 21.398 33.911 50.917 1.00 28.40 325 ILE A O 1
ATOM 2247 N N . LYS A 1 327 ? 21.689 35.341 52.603 1.00 22.62 326 LYS A N 1
ATOM 2248 C CA . LYS A 1 327 ? 22.576 36.176 51.813 1.00 21.59 326 LYS A CA 1
ATOM 2249 C C . LYS A 1 327 ? 23.841 35.419 51.373 1.00 22.44 326 LYS A C 1
ATOM 2250 O O . LYS A 1 327 ? 24.249 35.519 50.215 1.00 21.19 326 LYS A O 1
ATOM 2256 N N . VAL A 1 328 ? 24.436 34.658 52.291 1.00 22.76 327 VAL A N 1
ATOM 2257 C CA . VAL A 1 328 ? 25.625 33.851 51.998 1.00 21.94 327 VAL A CA 1
ATOM 2258 C C . VAL A 1 328 ? 25.301 32.729 51.011 1.00 22.76 327 VAL A C 1
ATOM 2259 O O . VAL A 1 328 ? 26.063 32.494 50.087 1.00 24.62 327 VAL A O 1
ATOM 2263 N N . LEU A 1 329 ? 24.154 32.065 51.163 1.00 25.05 328 LEU A N 1
ATOM 2264 C CA . LEU A 1 329 ? 23.777 31.013 50.205 1.00 23.98 328 LEU A CA 1
ATOM 2265 C C . LEU A 1 329 ? 23.654 31.562 48.781 1.00 26.56 328 LEU A C 1
ATOM 2266 O O . LEU A 1 329 ? 24.033 30.888 47.814 1.00 26.10 328 LEU A O 1
ATOM 2271 N N . VAL A 1 330 ? 23.133 32.788 48.679 1.00 24.38 329 VAL A N 1
ATOM 2272 C CA . VAL A 1 330 ? 22.951 33.482 47.414 1.00 22.32 329 VAL A CA 1
ATOM 2273 C C . VAL A 1 330 ? 24.278 33.963 46.783 1.00 24.65 329 VAL A C 1
ATOM 2274 O O . VAL A 1 330 ? 24.501 33.805 45.588 1.00 24.02 329 VAL A O 1
ATOM 2278 N N . GLU A 1 331 ? 25.157 34.526 47.596 1.00 22.21 330 GLU A N 1
ATOM 2279 C CA . GLU A 1 331 ? 26.399 35.053 47.092 1.00 23.70 330 GLU A CA 1
ATOM 2280 C C . GLU A 1 331 ? 27.406 33.990 46.716 1.00 23.45 330 GLU A C 1
ATOM 2281 O O . GLU A 1 331 ? 28.131 34.171 45.760 1.00 23.40 330 GLU A O 1
ATOM 2287 N N . GLU A 1 332 ? 27.426 32.875 47.437 1.00 25.15 331 GLU A N 1
ATOM 2288 C CA . GLU A 1 332 ? 28.382 31.798 47.164 1.00 26.64 331 GLU A CA 1
ATOM 2289 C C . GLU A 1 332 ? 27.953 30.876 46.028 1.00 25.01 331 GLU A C 1
ATOM 2290 O O . GLU A 1 332 ? 28.796 30.403 45.267 1.00 25.13 331 GLU A O 1
ATOM 2296 N N . GLY A 1 333 ? 26.657 30.590 45.931 1.00 22.17 332 GLY A N 1
ATOM 2297 C CA . GLY A 1 333 ? 26.156 29.720 44.869 1.00 22.68 332 GLY A CA 1
ATOM 2298 C C . GLY A 1 333 ? 26.479 28.230 45.005 1.00 23.75 332 GLY A C 1
ATOM 2299 O O . GLY A 1 333 ? 26.163 27.444 44.125 1.00 24.79 332 GLY A O 1
ATOM 2300 N N . LYS A 1 334 ? 27.095 27.836 46.114 1.00 22.84 333 LYS A N 1
ATOM 2301 C CA . LYS A 1 334 ? 27.430 26.435 46.354 1.00 22.11 333 LYS A CA 1
ATOM 2302 C C . LYS A 1 334 ? 26.185 25.555 46.351 1.00 22.74 333 LYS A C 1
ATOM 2303 O O . LYS A 1 334 ? 26.230 24.404 45.932 1.00 23.13 333 LYS A O 1
ATOM 2307 N N . ILE A 1 335 ? 25.067 26.118 46.789 1.00 21.89 334 ILE A N 1
ATOM 2308 C CA . ILE A 1 335 ? 23.825 25.386 46.841 1.00 25.31 334 ILE A CA 1
ATOM 2309 C C . ILE A 1 335 ? 23.334 25.045 45.430 1.00 24.97 334 ILE A C 1
ATOM 2310 O O . ILE A 1 335 ? 22.675 24.033 45.222 1.00 26.99 334 ILE A O 1
ATOM 2315 N N . VAL A 1 336 ? 23.676 25.886 44.460 1.00 25.51 335 VAL A N 1
ATOM 2316 C CA . VAL A 1 336 ? 23.316 25.647 43.069 1.00 24.89 335 VAL A CA 1
ATOM 2317 C C . VAL A 1 336 ? 24.306 24.645 42.475 1.00 25.34 335 VAL A C 1
ATOM 2318 O O . VAL A 1 336 ? 23.917 23.701 41.796 1.00 26.20 335 VAL A O 1
ATOM 2322 N N . GLU A 1 337 ? 25.585 24.841 42.759 1.00 23.89 336 GLU A N 1
ATOM 2323 C CA . GLU A 1 337 ? 26.625 23.968 42.236 1.00 23.78 336 GLU A CA 1
ATOM 2324 C C . GLU A 1 337 ? 26.502 22.501 42.693 1.00 24.65 336 GLU A C 1
ATOM 2325 O O . GLU A 1 337 ? 26.820 21.598 41.922 1.00 24.48 336 GLU A O 1
ATOM 2331 N N . VAL A 1 338 ? 26.020 22.255 43.912 1.00 25.19 337 VAL A N 1
ATOM 2332 C CA . VAL A 1 338 ? 25.911 20.873 44.414 1.00 26.27 337 VAL A CA 1
ATOM 2333 C C . VAL A 1 338 ? 24.845 19.985 43.735 1.00 28.13 337 VAL A C 1
ATOM 2334 O O . VAL A 1 338 ? 24.871 18.762 43.881 1.00 26.66 337 VAL A O 1
ATOM 2338 N N . VAL A 1 339 ? 23.914 20.588 43.010 1.00 30.35 338 VAL A N 1
ATOM 2339 C CA . VAL A 1 339 ? 22.853 19.819 42.363 1.00 34.46 338 VAL A CA 1
ATOM 2340 C C . VAL A 1 339 ? 22.911 19.896 40.847 1.00 37.42 338 VAL A C 1
ATOM 2341 O O . VAL A 1 339 ? 21.926 19.601 40.167 1.00 39.83 338 VAL A O 1
ATOM 2345 N N . SER A 1 340 ? 24.066 20.306 40.330 1.00 38.39 339 SER A N 1
ATOM 2346 C CA . SER A 1 340 ? 24.278 20.442 38.893 1.00 41.23 339 SER A CA 1
ATOM 2347 C C . SER A 1 340 ? 25.733 20.135 38.517 1.00 44.21 339 SER A C 1
ATOM 2348 O O . SER A 1 340 ? 26.555 19.821 39.385 1.00 45.89 339 SER A O 1
#

Solvent-accessible surface area: 13941 Å² total

Foldseek 3Di:
DPLQPLLQDAFVRNVVVLVVLCVLCVVLAPDWDQDPQGKIKGKHAAPAAPAEEEEEAEHDKFWFFAAQDQQRWTQIGIRDDDQCVQQAQFWKDFQNQIWGKHADCSDSRRIITCSPGGGSVVNVVRDDGGTIMGTDWGWDDDPQKIKGFPVFPSLQSVLLSVLSVVRARFNHIYMYMYDHRGCQLVVCVVPVHQEYEYEGAAEFCPDVVDGDPDQAADAPQAKEKDDDDVVAAADPLLSVVLVVLCVVVVQGYHHGDCHPHHYIYIHFYWYADRPSMIMGGNSNSVSSSVSVRSCRHVVSSSVSSD

CATH classification: 3.40.630.10 (+1 more: 2.40.30.40)

Secondary structure (DSSP, 8-state):
--HHHH---BTT--HHHHHHHHHHHGGGSSEEEE-TTS-EEEEE--SEEEEEEEEEE--B-EEEEEEE-TTS-EEEEEES---GGG-TT-EEEETTEEEEEEE----STTEEEE-S-SSHHHHHTT--TT-EEEE----EEETTEEEES-HHHHHHHHHHHHHHHT----SEEEEEEE------HHHHHHH--SEEEEEEEEEE-S-STT--SSSS--TTS--EE-S--SSS---HHHHHHHHHHHHHTT----------S-EEEEEEEEEESSTT-EEEEHHHHHHHHHHHHHHHHH-HHHHTT-

Nearest PDB structures (foldseek):
  2fvg-assembly1_A  TM=1.003E+00  e=6.911E-70  Thermotoga maritima MSB8
  5ne7-assembly1_B  TM=8.931E-01  e=2.091E-33  Thermotoga maritima MSB8
  5ds0-assembly1_B  TM=9.059E-01  e=1.493E-30  Thaumarchaeota archaeon SCGC AB-539-E09
  5ds0-assembly1_F  TM=9.029E-01  e=1.690E-30  Thaumarchaeota archaeon SCGC AB-539-E09
  5ds0-assembly1_L  TM=8.941E-01  e=2.452E-30  Thaumarchaeota archaeon SCGC AB-539-E09